Protein AF-0000000084557067 (afdb_homodimer)

Organism: NCBI:txid82374

Foldseek 3Di:
DLPFDWWDDDQKIKTFDDLVLLDPLVLVLCQDCVFCQWPPCNVDRDDSVNVSVVSVVQSPDPQKTKIFIAGNVVGDGFKIKMWDNADPVQQETEMDMTGSHPVCPPVLSLLRVVLRVVCCSCPVVVGFKYKYKGWPPPVSNVVSCVSQPWDWDDWAFQPDQGPVGGTIMIMTMDGSVRNVVD/DQPFDWFDDDQKIKTFDDLVLLDVLVLVLCQDCVFCQWPPCNVDRDDSVNVSVVSVVQSPDPQKTKIFIAGNVVGDGFKIKMWDNADPVQQETEMDMTGRHPVCPPVLSLLRVVLRVVCCSCVVVVGFKYKYKGWPPPVSNVVSCVSQPWDWDDWAFQPDQHPVGGTIMIMTMDGSVRNVVD

Secondary structure (DSSP, 8-state):
-----EEEETTEEEEE--GGG--HHHHHHHH-HHHHTT-GGGGS---HHHHHHHHHHHHT-SS-EEEEEEETTT--EEEEEEEEEEETTTTEEEEEEEE--GGGTTSSHHHHHHHHHHHIIIIIS--SEEEEEEETT-HHHHHHHHHTT-EEEEEEEEEEEETTEEEEEEEEEEEHHHHHT-/-----EEEETTEEEEE--GGG--HHHHHHHH-HHHHTT-GGGGS---HHHHHHHHHHHHT-SS-EEEEEEETTT--EEEEEEEEEEETTTTEEEEEEEE--GGGTTSSHHHHHHHHHHHIIIIIS--SEEEEEEETT-HHHHHHHHHTT-EEEEEEEEEEEETTEEEEEEEEEEEHHHHHT-

Sequence (364 aa):
MLTNVRLSTGGVLLRQVVLSDCTPSYVSWLEDPEVNQYLETRWTEQTLESVRSFVQSQLGSENSILFAIMLEDDGRHIGNIKLGPINEHHHYADISYFIGDKSMWGKGIATKAINLVCGYGISDMNLHRIEAGTYAKAIGSQRALEKNGFIKEAVFRKQVITNNGYEDVYRYGLLMDEYKRLMLTNVRLSTGGVLLRQVVLSDCTPSYVSWLEDPEVNQYLETRWTEQTLESVRSFVQSQLGSENSILFAIMLEDDGRHIGNIKLGPINEHHHYADISYFIGDKSMWGKGIATKAINLVCGYGISDMNLHRIEAGTYAKAIGSQRALEKNGFIKEAVFRKQVITNNGYEDVYRYGLLMDEYKRL

InterPro domains:
  IPR000182 GNAT domain [PF13302] (12-150)
  IPR000182 GNAT domain [PS51186] (17-177)
  IPR016181 Acyl-CoA N-acyltransferase [SSF55729] (2-175)
  IPR051531 N-acetyltransferase [PTHR43792] (4-178)

Nearest PDB structures (foldseek):
  3igr-assembly1_A  TM=8.295E-01  e=5.587E-14  Aliivibrio fischeri ES114
  8gxj-assembly1_A  TM=8.412E-01  e=1.684E-13  Pseudomonas aeruginosa PAO1
  3tcv-assembly1_A  TM=8.089E-01  e=2.587E-13  Brucella abortus 2308
  8gxf-assembly2_C  TM=8.402E-01  e=9.964E-13  Pseudomonas flexibilis
  3owc-assembly2_B  TM=8.419E-01  e=3.709E-11  Pseudomonas aeruginosa PAO1

Radius of gyration: 22.01 Å; Cα contacts (8 Å, |Δi|>4): 689; chains: 2; bounding box: 41×65×49 Å

pLDDT: mean 96.53, std 6.65, range [38.78, 98.94]

Solvent-accessible surface area (backbone atoms only — not comparable to full-atom values): 19786 Å² total; per-residue (Å²): 132,84,68,88,52,73,42,73,56,96,56,36,31,35,30,62,60,55,73,85,65,64,37,72,66,54,35,48,24,58,66,32,65,82,58,20,70,86,40,83,60,57,84,49,90,70,39,70,65,58,49,41,51,49,53,53,53,41,73,70,39,89,42,41,45,46,25,31,30,26,35,58,90,80,63,44,76,37,31,39,40,31,51,31,64,48,40,81,86,43,28,28,28,31,45,50,71,52,65,43,45,66,92,52,61,92,68,56,53,67,35,49,52,51,46,49,50,50,47,46,40,34,73,74,65,59,24,48,35,43,32,37,72,40,54,66,81,42,55,69,60,51,50,32,41,45,76,65,63,34,39,82,39,30,54,41,75,56,51,38,64,52,100,86,39,67,35,36,33,35,30,31,40,34,42,41,74,58,58,71,69,102,132,85,68,88,53,73,43,74,54,96,58,35,31,36,30,63,60,55,73,85,64,63,38,72,66,55,34,48,25,57,66,32,66,84,57,20,69,85,41,84,60,56,83,48,91,70,38,70,63,57,50,42,52,49,52,52,53,42,71,70,39,90,42,39,46,46,24,32,32,26,34,59,89,78,63,45,77,36,31,39,40,30,50,31,62,47,41,81,87,42,28,29,28,31,44,50,69,54,65,44,46,68,91,53,61,94,67,55,54,64,35,49,52,50,46,49,51,49,48,44,39,35,73,74,64,59,24,49,33,42,31,38,72,40,53,68,81,42,54,70,60,53,51,31,40,44,75,66,62,35,39,81,38,28,54,42,75,58,50,37,64,52,99,84,40,67,34,37,32,34,31,31,42,34,43,41,73,58,58,72,68,102

Structure (mmCIF, N/CA/C/O backbone):
data_AF-0000000084557067-model_v1
#
loop_
_entity.id
_entity.type
_entity.pdbx_description
1 polymer 'N-acetyltransferase domain-containing protein'
#
loop_
_atom_site.group_PDB
_atom_site.id
_atom_site.type_symbol
_atom_site.label_atom_id
_atom_site.label_alt_id
_atom_site.label_comp_id
_atom_site.label_asym_id
_atom_site.label_entity_id
_atom_site.label_seq_id
_atom_site.pdbx_PDB_ins_code
_atom_site.Cartn_x
_atom_site.Cartn_y
_atom_site.Cartn_z
_atom_site.occupancy
_atom_site.B_iso_or_equiv
_atom_site.auth_seq_id
_atom_site.auth_comp_id
_atom_site.auth_asym_id
_atom_site.auth_atom_id
_atom_site.pdbx_PDB_model_num
ATOM 1 N N . MET A 1 1 ? -17.859 14.492 -5 1 38.78 1 MET A N 1
ATOM 2 C CA . MET A 1 1 ? -18.516 14.891 -3.752 1 38.78 1 MET A CA 1
ATOM 3 C C . MET A 1 1 ? -17.688 15.953 -3.029 1 38.78 1 MET A C 1
ATOM 5 O O . MET A 1 1 ? -16.703 15.633 -2.355 1 38.78 1 MET A O 1
ATOM 9 N N . LEU A 1 2 ? -17.422 16.969 -3.744 1 48.81 2 LEU A N 1
ATOM 10 C CA . LEU A 1 2 ? -16.734 18.188 -3.346 1 48.81 2 LEU A CA 1
ATOM 11 C C . LEU A 1 2 ? -17.359 18.797 -2.096 1 48.81 2 LEU A C 1
ATOM 13 O O . LEU A 1 2 ? -18.219 19.672 -2.193 1 48.81 2 LEU A O 1
ATOM 17 N N . THR A 1 3 ? -17.828 18.016 -1.08 1 58.53 3 THR A N 1
ATOM 18 C CA . THR A 1 3 ? -18.406 18.75 0.033 1 58.53 3 THR A CA 1
ATOM 19 C C . THR A 1 3 ? -17.359 19.641 0.707 1 58.53 3 THR A C 1
ATOM 21 O O . THR A 1 3 ? -16.172 19.328 0.696 1 58.53 3 THR A O 1
ATOM 24 N N . ASN A 1 4 ? -17.578 20.875 0.803 1 82.5 4 ASN A N 1
ATOM 25 C CA . ASN A 1 4 ? -16.891 21.922 1.544 1 82.5 4 ASN A CA 1
ATOM 26 C C . ASN A 1 4 ? -16.609 21.5 2.988 1 82.5 4 ASN A C 1
ATOM 28 O O . ASN A 1 4 ? -17.266 22 3.912 1 82.5 4 ASN A O 1
ATOM 32 N N . VAL A 1 5 ? -15.758 20.562 3.193 1 92.12 5 VAL A N 1
ATOM 33 C CA . VAL A 1 5 ? -15.43 20.016 4.512 1 92.12 5 VAL A CA 1
ATOM 34 C C . VAL A 1 5 ? -14.5 20.984 5.246 1 92.12 5 VAL A C 1
ATOM 36 O O . VAL A 1 5 ? -13.453 21.375 4.719 1 92.12 5 VAL A O 1
ATOM 39 N N . ARG A 1 6 ? -14.961 21.484 6.379 1 95.69 6 ARG A N 1
ATOM 40 C CA . ARG A 1 6 ? -14.188 22.328 7.277 1 95.69 6 ARG A CA 1
ATOM 41 C C . ARG A 1 6 ? -14.18 21.766 8.695 1 95.69 6 ARG A C 1
ATOM 43 O O . ARG A 1 6 ? -15.242 21.547 9.289 1 95.69 6 ARG A O 1
ATOM 50 N N . LEU A 1 7 ? -13.008 21.453 9.164 1 97.69 7 LEU A N 1
ATOM 51 C CA . LEU A 1 7 ? -12.812 20.875 10.484 1 97.69 7 LEU A CA 1
ATOM 52 C C . LEU A 1 7 ? -11.898 21.75 11.336 1 97.69 7 LEU A C 1
ATOM 54 O O . LEU A 1 7 ? -10.898 22.281 10.844 1 97.69 7 LEU A O 1
ATOM 58 N N . SER A 1 8 ? -12.266 21.984 12.57 1 97.81 8 SER A N 1
ATOM 59 C CA . SER A 1 8 ? -11.398 22.844 13.375 1 97.81 8 SER A CA 1
ATOM 60 C C . SER A 1 8 ? -11.336 22.359 14.82 1 97.81 8 SER A C 1
ATOM 62 O O . SER A 1 8 ? -12.273 21.75 15.32 1 97.81 8 SER A O 1
ATOM 64 N N . THR A 1 9 ? -10.203 22.5 15.43 1 96.62 9 THR A N 1
ATOM 65 C CA . THR A 1 9 ? -9.984 22.234 16.844 1 96.62 9 THR A CA 1
ATOM 66 C C . THR A 1 9 ? -8.734 22.953 17.344 1 96.62 9 THR A C 1
ATOM 68 O O . THR A 1 9 ? -7.711 22.984 16.672 1 96.62 9 THR A O 1
ATOM 71 N N . GLY A 1 10 ? -8.805 23.594 18.5 1 95.75 10 GLY A N 1
ATOM 72 C CA . GLY A 1 10 ? -7.648 24.156 19.172 1 95.75 10 GLY A CA 1
ATOM 73 C C . GLY A 1 10 ? -6.836 25.094 18.297 1 95.75 10 GLY A C 1
ATOM 74 O O . GLY A 1 10 ? -5.613 24.969 18.219 1 95.75 10 GLY A O 1
ATOM 75 N N . GLY A 1 11 ? -7.391 25.844 17.453 1 97.31 11 GLY A N 1
ATOM 76 C CA . GLY A 1 11 ? -6.699 26.859 16.656 1 97.31 11 GLY A CA 1
ATOM 77 C C . GLY A 1 11 ? -6.242 26.328 15.305 1 97.31 11 GLY A C 1
ATOM 78 O O . GLY A 1 11 ? -5.633 27.062 14.523 1 97.31 11 GLY A O 1
ATOM 79 N N . VAL A 1 12 ? -6.508 25.094 15.07 1 98.38 12 VAL A N 1
ATOM 80 C CA . VAL A 1 12 ? -6.148 24.484 13.797 1 98.38 12 VAL A CA 1
ATOM 81 C C . VAL A 1 12 ? -7.402 24.25 12.961 1 98.38 12 VAL A C 1
ATOM 83 O O . VAL A 1 12 ? -8.422 23.766 13.477 1 98.38 12 VAL A O 1
ATOM 86 N N . LEU A 1 13 ? -7.34 24.625 11.711 1 98.38 13 LEU A N 1
ATOM 87 C CA . LEU A 1 13 ? -8.438 24.469 10.766 1 98.38 13 LEU A CA 1
ATOM 88 C C . LEU A 1 13 ? -8.008 23.594 9.578 1 98.38 13 LEU A C 1
ATOM 90 O O . LEU A 1 13 ? -6.93 23.812 9.016 1 98.38 13 LEU A O 1
ATOM 94 N N . LEU A 1 14 ? -8.82 22.578 9.289 1 98.62 14 LEU A N 1
ATOM 95 C CA . LEU A 1 14 ? -8.656 21.797 8.07 1 98.62 14 LEU A CA 1
ATOM 96 C C . LEU A 1 14 ? -9.758 22.125 7.066 1 98.62 14 LEU A C 1
ATOM 98 O O . LEU A 1 14 ? -10.938 22.141 7.418 1 98.62 14 LEU A O 1
ATOM 102 N N . ARG A 1 15 ? -9.391 22.406 5.934 1 97.69 15 ARG A N 1
ATOM 103 C CA . ARG A 1 15 ? -10.305 22.516 4.805 1 97.69 15 ARG A CA 1
ATOM 104 C C . ARG A 1 15 ? -9.688 21.938 3.535 1 97.69 15 ARG A C 1
ATOM 106 O O . ARG A 1 15 ? -8.469 21.781 3.447 1 97.69 15 ARG A O 1
ATOM 113 N N . GLN A 1 16 ? -10.516 21.609 2.619 1 97.25 16 GLN A N 1
ATOM 114 C CA . GLN A 1 16 ? -9.984 21.094 1.361 1 97.25 16 GLN A CA 1
ATOM 115 C C . GLN A 1 16 ? -9.023 22.094 0.723 1 97.25 16 GLN A C 1
ATOM 117 O O . GLN A 1 16 ? -9.273 23.312 0.737 1 97.25 16 GLN A O 1
ATOM 122 N N . VAL A 1 17 ? -8.031 21.609 0.138 1 97.38 17 VAL A N 1
ATOM 123 C CA . VAL A 1 17 ? -7.07 22.453 -0.558 1 97.38 17 VAL A CA 1
ATOM 124 C C . VAL A 1 17 ? -7.75 23.125 -1.748 1 97.38 17 VAL A C 1
ATOM 126 O O . VAL A 1 17 ? -8.727 22.609 -2.289 1 97.38 17 VAL A O 1
ATOM 129 N N . VAL A 1 18 ? -7.285 24.281 -2.082 1 96.31 18 VAL A N 1
ATOM 130 C CA . VAL A 1 18 ? -7.676 24.984 -3.301 1 96.31 18 VAL A CA 1
ATOM 131 C C . VAL A 1 18 ? -6.43 25.422 -4.066 1 96.31 18 VAL A C 1
ATOM 133 O O . VAL A 1 18 ? -5.324 25.422 -3.52 1 96.31 18 VAL A O 1
ATOM 136 N N . LEU A 1 19 ? -6.598 25.797 -5.289 1 97.44 19 LEU A N 1
ATOM 137 C CA . LEU A 1 19 ? -5.453 26.125 -6.129 1 97.44 19 LEU A CA 1
ATOM 138 C C . LEU A 1 19 ? -4.711 27.344 -5.594 1 97.44 19 LEU A C 1
ATOM 140 O O . LEU A 1 19 ? -3.492 27.453 -5.754 1 97.44 19 LEU A O 1
ATOM 144 N N . SER A 1 20 ? -5.426 28.234 -4.938 1 97.44 20 SER A N 1
ATOM 145 C CA . SER A 1 20 ? -4.793 29.438 -4.398 1 97.44 20 SER A CA 1
ATOM 146 C C . SER A 1 20 ? -3.865 29.094 -3.238 1 97.44 20 SER A C 1
ATOM 148 O O . SER A 1 20 ? -3.061 29.922 -2.816 1 97.44 20 SER A O 1
ATOM 150 N N . ASP A 1 21 ? -3.939 27.875 -2.688 1 97.81 21 ASP A N 1
ATOM 151 C CA . ASP A 1 21 ? -3.025 27.422 -1.64 1 97.81 21 ASP A CA 1
ATOM 152 C C . ASP A 1 21 ? -1.642 27.125 -2.211 1 97.81 21 ASP A C 1
ATOM 154 O O . ASP A 1 21 ? -0.676 26.969 -1.463 1 97.81 21 ASP A O 1
ATOM 158 N N . CYS A 1 22 ? -1.63 26.953 -3.566 1 98.5 22 CYS A N 1
ATOM 159 C CA . CYS A 1 22 ? -0.355 26.688 -4.219 1 98.5 22 CYS A CA 1
ATOM 160 C C . CYS A 1 22 ? 0.495 27.938 -4.305 1 98.5 22 CYS A C 1
ATOM 162 O O . CYS A 1 22 ? 0.429 28.672 -5.293 1 98.5 22 CYS A O 1
ATOM 164 N N . THR A 1 23 ? 1.33 28.172 -3.299 1 98.5 23 THR A N 1
ATOM 165 C CA . THR A 1 23 ? 2.148 29.375 -3.176 1 98.5 23 THR A CA 1
ATOM 166 C C . THR A 1 23 ? 3.633 29.031 -3.24 1 98.5 23 THR A C 1
ATOM 168 O O . THR A 1 23 ? 4.008 27.859 -3.148 1 98.5 23 THR A O 1
ATOM 171 N N . PRO A 1 24 ? 4.469 30.031 -3.391 1 98.25 24 PRO A N 1
ATOM 172 C CA . PRO A 1 24 ? 5.906 29.781 -3.297 1 98.25 24 PRO A CA 1
ATOM 173 C C . PRO A 1 24 ? 6.316 29.156 -1.958 1 98.25 24 PRO A C 1
ATOM 175 O O . PRO A 1 24 ? 7.25 28.359 -1.899 1 98.25 24 PRO A O 1
ATOM 178 N N . SER A 1 25 ? 5.586 29.516 -0.954 1 98.12 25 SER A N 1
ATOM 179 C CA . SER A 1 25 ? 5.871 28.938 0.353 1 98.12 25 SER A CA 1
ATOM 180 C C . SER A 1 25 ? 5.609 27.438 0.358 1 98.12 25 SER A C 1
ATOM 182 O O . SER A 1 25 ? 6.406 26.656 0.893 1 98.12 25 SER A O 1
ATOM 184 N N . TYR A 1 26 ? 4.488 27.031 -0.223 1 98.56 26 TYR A N 1
ATOM 185 C CA . TYR A 1 26 ? 4.168 25.625 -0.347 1 98.56 26 TYR A CA 1
ATOM 186 C C . TYR A 1 26 ? 5.273 24.875 -1.081 1 98.56 26 TYR A C 1
ATOM 188 O O . TYR A 1 26 ? 5.762 23.844 -0.602 1 98.56 26 TYR A O 1
ATOM 196 N N . VAL A 1 27 ? 5.734 25.438 -2.16 1 98.62 27 VAL A N 1
ATOM 197 C CA . VAL A 1 27 ? 6.805 24.828 -2.951 1 98.62 27 VAL A CA 1
ATOM 198 C C . VAL A 1 27 ? 8.078 24.75 -2.115 1 98.62 27 VAL A C 1
ATOM 200 O O . VAL A 1 27 ? 8.766 23.719 -2.123 1 98.62 27 VAL A O 1
ATOM 203 N N . SER A 1 28 ? 8.352 25.812 -1.407 1 98.44 28 SER A N 1
ATOM 204 C CA . SER A 1 28 ? 9.57 25.875 -0.61 1 98.44 28 SER A CA 1
ATOM 205 C C . SER A 1 28 ? 9.586 24.781 0.459 1 98.44 28 SER A C 1
ATOM 207 O O . SER A 1 28 ? 10.648 24.25 0.792 1 98.44 28 SER A O 1
ATOM 209 N N . TRP A 1 29 ? 8.398 24.469 1.083 1 98.5 29 TRP A N 1
ATOM 210 C CA . TRP A 1 29 ? 8.312 23.375 2.037 1 98.5 29 TRP A CA 1
ATOM 211 C C . TRP A 1 29 ? 8.766 22.062 1.404 1 98.5 29 TRP A C 1
ATOM 213 O O . TRP A 1 29 ? 9.578 21.344 1.985 1 98.5 29 TRP A O 1
ATOM 223 N N . LEU A 1 30 ? 8.312 21.781 0.188 1 98.44 30 LEU A N 1
ATOM 224 C CA . LEU A 1 30 ? 8.539 20.516 -0.49 1 98.44 30 LEU A CA 1
ATOM 225 C C . LEU A 1 30 ? 9.977 20.406 -0.982 1 98.44 30 LEU A C 1
ATOM 227 O O . LEU A 1 30 ? 10.461 19.312 -1.285 1 98.44 30 LEU A O 1
ATOM 231 N N . GLU A 1 31 ? 10.633 21.547 -1.008 1 98.06 31 GLU A N 1
ATOM 232 C CA . GLU A 1 31 ? 12.016 21.562 -1.47 1 98.06 31 GLU A CA 1
ATOM 233 C C . GLU A 1 31 ? 12.992 21.625 -0.295 1 98.06 31 GLU A C 1
ATOM 235 O O . GLU A 1 31 ? 14.203 21.531 -0.483 1 98.06 31 GLU A O 1
ATOM 240 N N . ASP A 1 32 ? 12.523 21.891 0.877 1 98.25 32 ASP A N 1
ATOM 241 C CA . ASP A 1 32 ? 13.344 21.938 2.08 1 98.25 32 ASP A CA 1
ATOM 242 C C . ASP A 1 32 ? 13.68 20.531 2.58 1 98.25 32 ASP A C 1
ATOM 244 O O . ASP A 1 32 ? 12.789 19.781 2.973 1 98.25 32 ASP A O 1
ATOM 248 N N . PRO A 1 33 ? 14.906 20.156 2.674 1 96.5 33 PRO A N 1
ATOM 249 C CA . PRO A 1 33 ? 15.297 18.781 3.021 1 96.5 33 PRO A CA 1
ATOM 250 C C . PRO A 1 33 ? 14.875 18.391 4.434 1 96.5 33 PRO A C 1
ATOM 252 O O . PRO A 1 33 ? 14.695 17.203 4.723 1 96.5 33 PRO A O 1
ATOM 255 N N . GLU A 1 34 ? 14.781 19.297 5.266 1 96.62 34 GLU A N 1
ATOM 256 C CA . GLU A 1 34 ? 14.312 18.984 6.609 1 96.62 34 GLU A CA 1
ATOM 257 C C . GLU A 1 34 ? 12.82 18.641 6.605 1 96.62 34 GLU A C 1
ATOM 259 O O . GLU A 1 34 ? 12.383 17.75 7.34 1 96.62 34 GLU A O 1
ATOM 264 N N . VAL A 1 35 ? 12.07 19.344 5.777 1 97.62 35 VAL A N 1
ATOM 265 C CA . VAL A 1 35 ? 10.625 19.141 5.715 1 97.62 35 VAL A CA 1
ATOM 266 C C . VAL A 1 35 ? 10.312 17.891 4.898 1 97.62 35 VAL A C 1
ATOM 268 O O . VAL A 1 35 ? 9.461 17.094 5.289 1 97.62 35 VAL A O 1
ATOM 271 N N . ASN A 1 36 ? 11.031 17.703 3.824 1 96.81 36 ASN A N 1
ATOM 272 C CA . ASN A 1 36 ? 10.578 16.703 2.855 1 96.81 36 ASN A CA 1
ATOM 273 C C . ASN A 1 36 ? 11.328 15.391 3.02 1 96.81 36 ASN A C 1
ATOM 275 O O . ASN A 1 36 ? 11.148 14.469 2.221 1 96.81 36 ASN A O 1
ATOM 279 N N . GLN A 1 37 ? 12.133 15.18 4.043 1 94.81 37 GLN A N 1
ATOM 280 C CA . GLN A 1 37 ? 13 14.016 4.199 1 94.81 37 GLN A CA 1
ATOM 281 C C . GLN A 1 37 ? 12.18 12.742 4.363 1 94.81 37 GLN A C 1
ATOM 283 O O . GLN A 1 37 ? 12.664 11.641 4.07 1 94.81 37 GLN A O 1
ATOM 288 N N . TYR A 1 38 ? 10.992 12.891 4.777 1 95.19 38 TYR A N 1
ATOM 289 C CA . TYR A 1 38 ? 10.141 11.719 4.922 1 95.19 38 TYR A CA 1
ATOM 290 C C . TYR A 1 38 ? 9.047 11.695 3.863 1 95.19 38 TYR A C 1
ATOM 292 O O . TYR A 1 38 ? 8.117 10.891 3.936 1 95.19 38 TYR A O 1
ATOM 300 N N . LEU A 1 39 ? 9.07 12.586 2.926 1 95.81 39 LEU A N 1
ATOM 301 C CA . LEU A 1 39 ? 8.109 12.648 1.831 1 95.81 39 LEU A CA 1
ATOM 302 C C . LEU A 1 39 ? 8.688 12.031 0.562 1 95.81 39 LEU A C 1
ATOM 304 O O . LEU A 1 39 ? 9.82 12.32 0.191 1 95.81 39 LEU A O 1
ATOM 308 N N . GLU A 1 40 ? 7.871 11.273 -0.123 1 94.44 40 GLU A N 1
ATOM 309 C CA . GLU A 1 40 ? 8.359 10.594 -1.317 1 94.44 40 GLU A CA 1
ATOM 310 C C . GLU A 1 40 ? 8.461 11.555 -2.5 1 94.44 40 GLU A C 1
ATOM 312 O O . GLU A 1 40 ? 9.031 11.219 -3.535 1 94.44 40 GLU A O 1
ATOM 317 N N . THR A 1 41 ? 7.969 12.695 -2.354 1 94.12 41 THR A N 1
ATOM 318 C CA . THR A 1 41 ? 8.07 13.703 -3.404 1 94.12 41 THR A CA 1
ATOM 319 C C . THR A 1 41 ? 9.484 14.266 -3.482 1 94.12 41 THR A C 1
ATOM 321 O O . THR A 1 41 ? 9.82 14.977 -4.43 1 94.12 41 THR A O 1
ATOM 324 N N . ARG A 1 42 ? 10.305 13.938 -2.549 1 95 42 ARG A N 1
ATOM 325 C CA . ARG A 1 42 ? 11.648 14.484 -2.475 1 95 42 ARG A CA 1
ATOM 326 C C . ARG A 1 42 ? 12.492 14.031 -3.662 1 95 42 ARG A C 1
ATOM 328 O O . ARG A 1 42 ? 13.555 14.602 -3.93 1 95 42 ARG A O 1
ATOM 335 N N . TRP A 1 43 ? 12.016 13.031 -4.41 1 95.38 43 TRP A N 1
ATOM 336 C CA . TRP A 1 43 ? 12.781 12.453 -5.508 1 95.38 43 TRP A CA 1
ATOM 337 C C . TRP A 1 43 ? 12.617 13.281 -6.781 1 95.38 43 TRP A C 1
ATOM 339 O O . TRP A 1 43 ? 13.305 13.039 -7.777 1 95.38 43 TRP A O 1
ATOM 349 N N . THR A 1 44 ? 11.695 14.219 -6.715 1 95.69 44 THR A N 1
ATOM 350 C CA . THR A 1 44 ? 11.461 15.078 -7.871 1 95.69 44 THR A CA 1
ATOM 351 C C . THR A 1 44 ? 11.492 16.547 -7.469 1 95.69 44 THR A C 1
ATOM 353 O O . THR A 1 44 ? 10.984 16.922 -6.406 1 95.69 44 THR A O 1
ATOM 356 N N . GLU A 1 45 ? 12.078 17.312 -8.312 1 97.19 45 GLU A N 1
ATOM 357 C CA . GLU A 1 45 ? 12.031 18.75 -8.086 1 97.19 45 GLU A CA 1
ATOM 358 C C . GLU A 1 45 ? 10.602 19.281 -8.141 1 97.19 45 GLU A C 1
ATOM 360 O O . GLU A 1 45 ? 9.82 18.891 -9.023 1 97.19 45 GLU A O 1
ATOM 365 N N . GLN A 1 46 ? 10.336 20.141 -7.203 1 98.31 46 GLN A N 1
ATOM 366 C CA . GLN A 1 46 ? 8.992 20.703 -7.137 1 98.31 46 GLN A CA 1
ATOM 367 C C . GLN A 1 46 ? 8.969 22.141 -7.637 1 98.31 46 GLN A C 1
ATOM 369 O O . GLN A 1 46 ? 9.875 22.922 -7.348 1 98.31 46 GLN A O 1
ATOM 374 N N . THR A 1 47 ? 7.984 22.469 -8.391 1 98.5 47 THR A N 1
ATOM 375 C CA . THR A 1 47 ? 7.711 23.797 -8.914 1 98.5 47 THR A CA 1
ATOM 376 C C . THR A 1 47 ? 6.266 24.203 -8.633 1 98.5 47 THR A C 1
ATOM 378 O O . THR A 1 47 ? 5.461 23.391 -8.188 1 98.5 47 THR A O 1
ATOM 381 N N . LEU A 1 48 ? 6.059 25.469 -8.844 1 98.5 48 LEU A N 1
ATOM 382 C CA . LEU A 1 48 ? 4.676 25.922 -8.719 1 98.5 48 LEU A CA 1
ATOM 383 C C . LEU A 1 48 ? 3.758 25.125 -9.633 1 98.5 48 LEU A C 1
ATOM 385 O O . LEU A 1 48 ? 2.654 24.734 -9.234 1 98.5 48 LEU A O 1
ATOM 389 N N . GLU A 1 49 ? 4.223 24.812 -10.758 1 98.31 49 GLU A N 1
ATOM 390 C CA . GLU A 1 49 ? 3.447 24.062 -11.742 1 98.31 49 GLU A CA 1
ATOM 391 C C . GLU A 1 49 ? 3.193 22.625 -11.273 1 98.31 49 GLU A C 1
ATOM 393 O O . GLU A 1 49 ? 2.072 22.125 -11.367 1 98.31 49 GLU A O 1
ATOM 398 N N . SER A 1 50 ? 4.238 21.953 -10.82 1 98.12 50 SER A N 1
ATOM 399 C CA . SER A 1 50 ? 4.07 20.578 -10.359 1 98.12 50 SER A CA 1
ATOM 400 C C . SER A 1 50 ? 3.133 20.5 -9.156 1 98.12 50 SER A C 1
ATOM 402 O O . SER A 1 50 ? 2.324 19.578 -9.055 1 98.12 50 SER A O 1
ATOM 404 N N . VAL A 1 51 ? 3.24 21.5 -8.281 1 98.44 51 VAL A N 1
ATOM 405 C CA . VAL A 1 51 ? 2.389 21.547 -7.094 1 98.44 51 VAL A CA 1
ATOM 406 C C . VAL A 1 51 ? 0.94 21.781 -7.504 1 98.44 51 VAL A C 1
ATOM 408 O O . VAL A 1 51 ? 0.026 21.125 -7.012 1 98.44 51 VAL A O 1
ATOM 411 N N . ARG A 1 52 ? 0.734 22.719 -8.391 1 98.5 52 ARG A N 1
ATOM 412 C CA . ARG A 1 52 ? -0.609 22.984 -8.891 1 98.5 52 ARG A CA 1
ATOM 413 C C . ARG A 1 52 ? -1.211 21.766 -9.562 1 98.5 52 ARG A C 1
ATOM 415 O O . ARG A 1 52 ? -2.387 21.453 -9.367 1 98.5 52 ARG A O 1
ATOM 422 N N . SER A 1 53 ? -0.442 21.141 -10.359 1 98.25 53 SER A N 1
ATOM 423 C CA . SER A 1 53 ? -0.899 19.922 -11.023 1 98.25 53 SER A CA 1
ATOM 424 C C . SER A 1 53 ? -1.3 18.859 -10.016 1 98.25 53 SER A C 1
ATOM 426 O O . SER A 1 53 ? -2.314 18.172 -10.188 1 98.25 53 SER A O 1
ATOM 428 N N . PHE A 1 54 ? -0.458 18.734 -9.047 1 97.88 54 PHE A N 1
ATOM 429 C CA . PHE A 1 54 ? -0.757 17.766 -8 1 97.88 54 PHE A CA 1
ATOM 430 C C . PHE A 1 54 ? -2.066 18.109 -7.305 1 97.88 54 PHE A C 1
ATOM 432 O O . PHE A 1 54 ? -2.951 17.25 -7.176 1 97.88 54 PHE A O 1
ATOM 439 N N . VAL A 1 55 ? -2.211 19.359 -6.844 1 98.06 55 VAL A N 1
ATOM 440 C CA . VAL A 1 55 ? -3.408 19.812 -6.141 1 98.06 55 VAL A CA 1
ATOM 441 C C . VAL A 1 55 ? -4.633 19.609 -7.031 1 98.06 55 VAL A C 1
ATOM 443 O O . VAL A 1 55 ? -5.672 19.141 -6.574 1 98.06 55 VAL A O 1
ATOM 446 N N . GLN A 1 56 ? -4.523 19.938 -8.258 1 97.5 56 GLN A N 1
ATOM 447 C CA . GLN A 1 56 ? -5.617 19.75 -9.211 1 97.5 56 GLN A CA 1
ATOM 448 C C . GLN A 1 56 ? -6.031 18.281 -9.273 1 97.5 56 GLN A C 1
ATOM 450 O O . GLN A 1 56 ? -7.223 17.969 -9.32 1 97.5 56 GLN A O 1
ATOM 455 N N . SER A 1 57 ? -5.039 17.422 -9.328 1 97 57 SER A N 1
ATOM 456 C CA . SER A 1 57 ? -5.328 15.992 -9.367 1 97 57 SER A CA 1
ATOM 457 C C . SER A 1 57 ? -6.051 15.539 -8.102 1 97 57 SER A C 1
ATOM 459 O O . SER A 1 57 ? -6.906 14.648 -8.156 1 97 57 SER A O 1
ATOM 461 N N . GLN A 1 58 ? -5.711 16.125 -6.969 1 96.5 58 GLN A N 1
ATOM 462 C CA . GLN A 1 58 ? -6.34 15.781 -5.703 1 96.5 58 GLN A CA 1
ATOM 463 C C . GLN A 1 58 ? -7.773 16.297 -5.641 1 96.5 58 GLN A C 1
ATOM 465 O O . GLN A 1 58 ? -8.648 15.633 -5.07 1 96.5 58 GLN A O 1
ATOM 470 N N . LEU A 1 59 ? -8.023 17.453 -6.172 1 94.94 59 LEU A N 1
ATOM 471 C CA . LEU A 1 59 ? -9.359 18.031 -6.211 1 94.94 59 LEU A CA 1
ATOM 472 C C . LEU A 1 59 ? -10.305 17.156 -7.027 1 94.94 59 LEU A C 1
ATOM 474 O O . LEU A 1 59 ? -11.508 17.109 -6.742 1 94.94 59 LEU A O 1
ATOM 478 N N . GLY A 1 60 ? -9.836 16.469 -7.949 1 90.75 60 GLY A N 1
ATOM 479 C CA . GLY A 1 60 ? -10.641 15.609 -8.805 1 90.75 60 GLY A CA 1
ATOM 480 C C . GLY A 1 60 ? -10.68 14.172 -8.336 1 90.75 60 GLY A C 1
ATOM 481 O O . GLY A 1 60 ? -11.297 13.32 -8.984 1 90.75 60 GLY A O 1
ATOM 482 N N . SER A 1 61 ? -10.062 13.953 -7.211 1 94.81 61 SER A N 1
ATOM 483 C CA . SER A 1 61 ? -9.945 12.57 -6.758 1 94.81 61 SER A CA 1
ATOM 484 C C . SER A 1 61 ? -11.25 12.086 -6.137 1 94.81 61 SER A C 1
ATOM 486 O O . SER A 1 61 ? -11.914 12.828 -5.414 1 94.81 61 SER A O 1
ATOM 488 N N . GLU A 1 62 ? -11.508 10.805 -6.387 1 93.56 62 GLU A N 1
ATOM 489 C CA . GLU A 1 62 ? -12.703 10.195 -5.809 1 93.56 62 GLU A CA 1
ATOM 490 C C . GLU A 1 62 ? -12.352 9.336 -4.598 1 93.56 62 GLU A C 1
ATOM 492 O O . GLU A 1 62 ? -13.242 8.906 -3.855 1 93.56 62 GLU A O 1
ATOM 497 N N . ASN A 1 63 ? -11.078 9.156 -4.418 1 96.06 63 ASN A N 1
ATOM 498 C CA . ASN A 1 63 ? -10.711 8.195 -3.381 1 96.06 63 ASN A CA 1
ATOM 499 C C . ASN A 1 63 ? -9.797 8.828 -2.332 1 96.06 63 ASN A C 1
ATOM 501 O O . ASN A 1 63 ? -9.062 8.117 -1.642 1 96.06 63 ASN A O 1
ATOM 505 N N . SER A 1 64 ? -9.781 10.156 -2.287 1 97.75 64 SER A N 1
ATOM 506 C CA . SER A 1 64 ? -8.977 10.852 -1.285 1 97.75 64 SER A CA 1
ATOM 507 C C . SER A 1 64 ? -9.445 12.289 -1.109 1 97.75 64 SER A C 1
ATOM 509 O O . SER A 1 64 ? -10.148 12.828 -1.966 1 97.75 64 SER A O 1
ATOM 511 N N . ILE A 1 65 ? -9.133 12.867 -0.033 1 97.5 65 ILE A N 1
ATOM 512 C CA . ILE A 1 65 ? -9.328 14.289 0.247 1 97.5 65 ILE A CA 1
ATOM 513 C C . ILE A 1 65 ? -8.031 14.891 0.771 1 97.5 65 ILE A C 1
ATOM 515 O O . ILE A 1 65 ? -7.473 14.422 1.764 1 97.5 65 ILE A O 1
ATOM 519 N N . LEU A 1 66 ? -7.582 15.859 0.099 1 98.31 66 LEU A N 1
ATOM 520 C CA . LEU A 1 66 ? -6.418 16.609 0.559 1 98.31 66 LEU A CA 1
ATOM 521 C C . LEU A 1 66 ? -6.848 17.875 1.302 1 98.31 66 LEU A C 1
ATOM 523 O O . LEU A 1 66 ? -7.527 18.734 0.734 1 98.31 66 LEU A O 1
ATOM 527 N N . PHE A 1 67 ? -6.414 17.969 2.521 1 98.5 67 PHE A N 1
ATOM 528 C CA . PHE A 1 67 ? -6.738 19.125 3.355 1 98.5 67 PHE A CA 1
ATOM 529 C C . PHE A 1 67 ? -5.523 20.031 3.521 1 98.5 67 PHE A C 1
ATOM 531 O O . PHE A 1 67 ? -4.402 19.547 3.703 1 98.5 67 PHE A O 1
ATOM 538 N N . ALA A 1 68 ? -5.809 21.281 3.447 1 98.62 68 ALA A N 1
ATOM 539 C CA . ALA A 1 68 ? -4.859 22.266 3.941 1 98.62 68 ALA A CA 1
ATOM 540 C C . ALA A 1 68 ? -4.957 22.406 5.457 1 98.62 68 ALA A C 1
ATOM 542 O O . ALA A 1 68 ? -6.059 22.484 6.012 1 98.62 68 ALA A O 1
ATOM 543 N N . ILE A 1 69 ? -3.83 22.391 6.074 1 98.81 69 ILE A N 1
ATOM 544 C CA . ILE A 1 69 ? -3.76 22.719 7.492 1 98.81 69 ILE A CA 1
ATOM 545 C C . ILE A 1 69 ? -3.543 24.219 7.664 1 98.81 69 ILE A C 1
ATOM 547 O O . ILE A 1 69 ? -2.518 24.75 7.242 1 98.81 69 ILE A O 1
ATOM 551 N N . MET A 1 70 ? -4.453 24.812 8.352 1 98.56 70 MET A N 1
ATOM 552 C CA . MET A 1 70 ? -4.426 26.266 8.531 1 98.56 70 MET A CA 1
ATOM 553 C C . MET A 1 70 ? -4.371 26.625 10.016 1 98.56 70 MET A C 1
ATOM 555 O O . MET A 1 70 ? -4.906 25.906 10.852 1 98.56 70 MET A O 1
ATOM 559 N N . LEU A 1 71 ? -3.721 27.75 10.273 1 98.06 71 LEU A N 1
ATOM 560 C CA . LEU A 1 71 ? -3.836 28.344 11.602 1 98.06 71 LEU A CA 1
ATOM 561 C C . LEU A 1 71 ? -5.023 29.297 11.664 1 98.06 71 LEU A C 1
ATOM 563 O O . LEU A 1 71 ? -5.137 30.219 10.836 1 98.06 71 LEU A O 1
ATOM 567 N N . GLU A 1 72 ? -5.832 29.109 12.609 1 96.56 72 GLU A N 1
ATOM 568 C CA . GLU A 1 72 ? -7.047 29.906 12.695 1 96.56 72 GLU A CA 1
ATOM 569 C C . GLU A 1 72 ? -6.727 31.359 13.07 1 96.56 72 GLU A C 1
ATOM 571 O O . GLU A 1 72 ? -7.445 32.281 12.68 1 96.56 72 GLU A O 1
ATOM 576 N N . ASP A 1 73 ? -5.695 31.547 13.844 1 94.25 73 ASP A N 1
ATOM 577 C CA . ASP A 1 73 ? -5.375 32.875 14.375 1 94.25 73 ASP A CA 1
ATOM 578 C C . ASP A 1 73 ? -5.074 33.844 13.25 1 94.25 73 ASP A C 1
ATOM 580 O O . ASP A 1 73 ? -5.48 35.031 13.312 1 94.25 73 ASP A O 1
ATOM 584 N N . ASP A 1 74 ? -4.41 33.406 12.164 1 94.56 74 ASP A N 1
ATOM 585 C CA . ASP A 1 74 ? -4.004 34.344 11.117 1 94.56 74 ASP A CA 1
ATOM 586 C C . ASP A 1 74 ? -4.324 33.812 9.734 1 94.56 74 ASP A C 1
ATOM 588 O O . ASP A 1 74 ? -4.016 34.438 8.719 1 94.56 74 ASP A O 1
ATOM 592 N N . GLY A 1 75 ? -4.867 32.594 9.664 1 95.44 75 GLY A N 1
ATOM 593 C CA . GLY A 1 75 ? -5.312 32.031 8.406 1 95.44 75 GLY A CA 1
ATOM 594 C C . GLY A 1 75 ? -4.176 31.469 7.566 1 95.44 75 GLY A C 1
ATOM 595 O O . GLY A 1 75 ? -4.367 31.141 6.398 1 95.44 75 GLY A O 1
ATOM 596 N N . ARG A 1 76 ? -3.025 31.266 8.156 1 96.56 76 ARG A N 1
ATOM 597 C CA . ARG A 1 76 ? -1.857 30.797 7.41 1 96.56 76 ARG A CA 1
ATOM 598 C C . ARG A 1 76 ? -1.968 29.312 7.094 1 96.56 76 ARG A C 1
ATOM 600 O O . ARG A 1 76 ? -2.338 28.516 7.957 1 96.56 76 ARG A O 1
ATOM 607 N N . HIS A 1 77 ? -1.768 28.984 5.793 1 98.44 77 HIS A N 1
ATOM 608 C CA . HIS A 1 77 ? -1.534 27.609 5.387 1 98.44 77 HIS A CA 1
ATOM 609 C C . HIS A 1 77 ? -0.162 27.125 5.84 1 98.44 77 HIS A C 1
ATOM 611 O O . HIS A 1 77 ? 0.859 27.719 5.492 1 98.44 77 HIS A O 1
ATOM 617 N N . ILE A 1 78 ? -0.106 26.016 6.598 1 98.69 78 ILE A N 1
ATOM 618 C CA . ILE A 1 78 ? 1.183 25.688 7.191 1 98.69 78 ILE A CA 1
ATOM 619 C C . ILE A 1 78 ? 1.517 24.219 6.914 1 98.69 78 ILE A C 1
ATOM 621 O O . ILE A 1 78 ? 2.545 23.719 7.371 1 98.69 78 ILE A O 1
ATOM 625 N N . GLY A 1 79 ? 0.647 23.469 6.203 1 98.69 79 GLY A N 1
ATOM 626 C CA . GLY A 1 79 ? 0.869 22.078 5.891 1 98.69 79 GLY A CA 1
ATOM 627 C C . GLY A 1 79 ? -0.337 21.406 5.254 1 98.69 79 GLY A C 1
ATOM 628 O O . GLY A 1 79 ? -1.294 22.078 4.867 1 98.69 79 GLY A O 1
ATOM 629 N N . ASN A 1 80 ? -0.254 20.125 5.062 1 98.75 80 ASN A N 1
ATOM 630 C CA . ASN A 1 80 ? -1.351 19.344 4.496 1 98.75 80 ASN A CA 1
ATOM 631 C C . ASN A 1 80 ? -1.541 18.031 5.23 1 98.75 80 ASN A C 1
ATOM 633 O O . ASN A 1 80 ? -0.601 17.5 5.832 1 98.75 80 ASN A O 1
ATOM 637 N N . ILE A 1 81 ? -2.719 17.531 5.148 1 98.81 81 ILE A N 1
ATOM 638 C CA . ILE A 1 81 ? -3.025 16.172 5.555 1 98.81 81 ILE A CA 1
ATOM 639 C C . ILE A 1 81 ? -4.008 15.547 4.57 1 98.81 81 ILE A C 1
ATOM 641 O O . ILE A 1 81 ? -5 16.172 4.191 1 98.81 81 ILE A O 1
ATOM 645 N N . LYS A 1 82 ? -3.711 14.406 4.117 1 98.69 82 LYS A N 1
ATOM 646 C CA . LYS A 1 82 ? -4.531 13.695 3.145 1 98.69 82 LYS A CA 1
ATOM 647 C C . LYS A 1 82 ? -5.219 12.484 3.779 1 98.69 82 LYS A C 1
ATOM 649 O O . LYS A 1 82 ? -4.59 11.727 4.52 1 98.69 82 LYS A O 1
ATOM 654 N N . LEU A 1 83 ? -6.52 12.406 3.619 1 98.62 83 LEU A N 1
ATOM 655 C CA . LEU A 1 83 ? -7.285 11.195 3.887 1 98.62 83 LEU A CA 1
ATOM 656 C C . LEU A 1 83 ? -7.473 10.383 2.613 1 98.62 83 LEU A C 1
ATOM 658 O O . LEU A 1 83 ? -8.258 10.75 1.743 1 98.62 83 LEU A O 1
ATOM 662 N N . GLY A 1 84 ? -6.652 9.32 2.529 1 98.5 84 GLY A N 1
ATOM 663 C CA . GLY A 1 84 ? -6.707 8.484 1.345 1 98.5 84 GLY A CA 1
ATOM 664 C C . GLY A 1 84 ? -5.375 7.836 1.009 1 98.5 84 GLY A C 1
ATOM 665 O O . GLY A 1 84 ? -4.336 8.234 1.541 1 98.5 84 GLY A O 1
ATOM 666 N N . PRO A 1 85 ? -5.355 6.84 0.141 1 97.81 85 PRO A N 1
ATOM 667 C CA . PRO A 1 85 ? -6.492 6.309 -0.613 1 97.81 85 PRO A CA 1
ATOM 668 C C . PRO A 1 85 ? -7.539 5.648 0.283 1 97.81 85 PRO A C 1
ATOM 670 O O . PRO A 1 85 ? -7.199 5.098 1.333 1 97.81 85 PRO A O 1
ATOM 673 N N . ILE A 1 86 ? -8.758 5.797 -0.131 1 98.38 86 ILE A N 1
ATOM 674 C CA . ILE A 1 86 ? -9.891 5.188 0.547 1 98.38 86 ILE A CA 1
ATOM 675 C C . ILE A 1 86 ? -10.266 3.877 -0.145 1 98.38 86 ILE A C 1
ATOM 677 O O . ILE A 1 86 ? -10.445 3.84 -1.365 1 98.38 86 ILE A O 1
ATOM 681 N N . ASN A 1 87 ? -10.227 2.777 0.585 1 98.25 87 ASN A N 1
ATOM 682 C CA . ASN A 1 87 ? -10.773 1.521 0.089 1 98.25 87 ASN A CA 1
ATOM 683 C C . ASN A 1 87 ? -12.273 1.412 0.376 1 98.25 87 ASN A C 1
ATOM 685 O O . ASN A 1 87 ? -12.672 1.124 1.506 1 98.25 87 ASN A O 1
ATOM 689 N N . GLU A 1 88 ? -13.031 1.623 -0.6 1 96.31 88 GLU A N 1
ATOM 690 C CA . GLU A 1 88 ? -14.484 1.698 -0.432 1 96.31 88 GLU A CA 1
ATOM 691 C C . GLU A 1 88 ? -15.07 0.334 -0.082 1 96.31 88 GLU A C 1
ATOM 693 O O . GLU A 1 88 ? -16.094 0.249 0.584 1 96.31 88 GLU A O 1
ATOM 698 N N . HIS A 1 89 ? -14.422 -0.737 -0.527 1 96.81 89 HIS A N 1
ATOM 699 C CA . HIS A 1 89 ? -14.945 -2.078 -0.281 1 96.81 89 HIS A CA 1
ATOM 700 C C . HIS A 1 89 ? -14.703 -2.506 1.163 1 96.81 89 HIS A C 1
ATOM 702 O O . HIS A 1 89 ? -15.539 -3.199 1.755 1 96.81 89 HIS A O 1
ATOM 708 N N . HIS A 1 90 ? -13.602 -2.084 1.678 1 98.19 90 HIS A N 1
ATOM 709 C CA . HIS A 1 90 ? -13.234 -2.551 3.008 1 98.19 90 HIS A CA 1
ATOM 710 C C . HIS A 1 90 ? -13.352 -1.432 4.039 1 98.19 90 HIS A C 1
ATOM 712 O O . HIS A 1 90 ? -13.078 -1.639 5.223 1 98.19 90 HIS A O 1
ATOM 718 N N . HIS A 1 91 ? -13.617 -0.188 3.641 1 98.12 91 HIS A N 1
ATOM 719 C CA . HIS A 1 91 ? -13.93 0.961 4.48 1 98.12 91 HIS A CA 1
ATOM 720 C C . HIS A 1 91 ? -12.742 1.346 5.355 1 98.12 91 HIS A C 1
ATOM 722 O O . HIS A 1 91 ? -12.891 1.537 6.566 1 98.12 91 HIS A O 1
ATOM 728 N N . TYR A 1 92 ? -11.625 1.401 4.75 1 98.75 92 TYR A N 1
ATOM 729 C CA . TYR A 1 92 ? -10.469 1.947 5.445 1 98.75 92 TYR A CA 1
ATOM 730 C C . TYR A 1 92 ? -9.719 2.941 4.566 1 98.75 92 TYR A C 1
ATOM 732 O O . TYR A 1 92 ? -9.969 3.023 3.361 1 98.75 92 TYR A O 1
ATOM 740 N N . ALA A 1 93 ? -8.867 3.777 5.172 1 98.88 93 ALA A N 1
ATOM 741 C CA . ALA A 1 93 ? -8.078 4.766 4.438 1 98.88 93 ALA A CA 1
ATOM 742 C C . ALA A 1 93 ? -6.723 4.988 5.105 1 98.88 93 ALA A C 1
ATOM 744 O O . ALA A 1 93 ? -6.543 4.676 6.285 1 98.88 93 ALA A O 1
ATOM 745 N N . ASP A 1 94 ? -5.828 5.422 4.316 1 98.88 94 ASP A N 1
ATOM 746 C CA . ASP A 1 94 ? -4.555 5.926 4.828 1 98.88 94 ASP A CA 1
ATOM 747 C C . ASP A 1 94 ? -4.633 7.418 5.129 1 98.88 94 ASP A C 1
ATOM 749 O O . ASP A 1 94 ? -5.473 8.125 4.566 1 98.88 94 ASP A O 1
ATOM 753 N N . ILE A 1 95 ? -3.799 7.82 6.023 1 98.88 95 ILE A N 1
ATOM 754 C CA . ILE A 1 95 ? -3.562 9.258 6.145 1 98.88 95 ILE A CA 1
ATOM 755 C C . ILE A 1 95 ? -2.076 9.555 5.953 1 98.88 95 ILE A C 1
ATOM 757 O O . ILE A 1 95 ? -1.224 8.742 6.32 1 98.88 95 ILE A O 1
ATOM 761 N N . SER A 1 96 ? -1.755 10.656 5.406 1 98.69 96 SER A N 1
ATOM 762 C CA . SER A 1 96 ? -0.42 11.219 5.234 1 98.69 96 SER A CA 1
ATOM 763 C C . SER A 1 96 ? -0.425 12.727 5.461 1 98.69 96 SER A C 1
ATOM 765 O O . SER A 1 96 ? -1.408 13.406 5.152 1 98.69 96 SER A O 1
ATOM 767 N N . TYR A 1 97 ? 0.668 13.234 6.039 1 98.62 97 TYR A N 1
ATOM 768 C CA . TYR A 1 97 ? 0.658 14.641 6.418 1 98.62 97 TYR A CA 1
ATOM 769 C C . TYR A 1 97 ? 2.078 15.18 6.559 1 98.62 97 TYR A C 1
ATOM 771 O O . TYR A 1 97 ? 3.031 14.406 6.684 1 98.62 97 TYR A O 1
ATOM 779 N N . PHE A 1 98 ? 2.193 16.422 6.488 1 98.44 98 PHE A N 1
ATOM 780 C CA . PHE A 1 98 ? 3.414 17.125 6.859 1 98.44 98 PHE A CA 1
ATOM 781 C C . PHE A 1 98 ? 3.1 18.547 7.312 1 98.44 98 PHE A C 1
ATOM 783 O O . PHE A 1 98 ? 2.072 19.109 6.93 1 98.44 98 PHE A O 1
ATOM 790 N N . ILE A 1 99 ? 3.861 19.031 8.188 1 98.62 99 ILE A N 1
ATOM 791 C CA . ILE A 1 99 ? 3.857 20.453 8.562 1 98.62 99 ILE A CA 1
ATOM 792 C C . ILE A 1 99 ? 5.02 21.172 7.887 1 98.62 99 ILE A C 1
ATOM 794 O O . ILE A 1 99 ? 6.184 20.906 8.195 1 98.62 99 ILE A O 1
ATOM 798 N N . GLY A 1 100 ? 4.664 22.016 7 1 98.56 100 GLY A N 1
ATOM 799 C CA . GLY A 1 100 ? 5.672 22.688 6.199 1 98.56 100 GLY A CA 1
ATOM 800 C C . GLY A 1 100 ? 6.348 23.844 6.926 1 98.56 100 GLY A C 1
ATOM 801 O O . GLY A 1 100 ? 7.559 24.031 6.801 1 98.56 100 GLY A O 1
ATOM 802 N N . ASP A 1 101 ? 5.566 24.609 7.637 1 97.88 101 ASP A N 1
ATOM 803 C CA . ASP A 1 101 ? 6.102 25.719 8.414 1 97.88 101 ASP A CA 1
ATOM 804 C C . ASP A 1 101 ? 6.871 25.219 9.633 1 97.88 101 ASP A C 1
ATOM 806 O O . ASP A 1 101 ? 6.273 24.844 10.648 1 97.88 101 ASP A O 1
ATOM 810 N N . LYS A 1 102 ? 8.133 25.281 9.625 1 97.62 102 LYS A N 1
ATOM 811 C CA . LYS A 1 102 ? 9 24.703 10.648 1 97.62 102 LYS A CA 1
ATOM 812 C C . LYS A 1 102 ? 8.805 25.406 11.992 1 97.62 102 LYS A C 1
ATOM 814 O O . LYS A 1 102 ? 8.992 24.797 13.047 1 97.62 102 LYS A O 1
ATOM 819 N N . SER A 1 103 ? 8.414 26.641 11.953 1 97 103 SER A N 1
ATOM 820 C CA . SER A 1 103 ? 8.188 27.375 13.195 1 97 103 SER A CA 1
ATOM 821 C C . SER A 1 103 ? 7.02 26.781 13.977 1 97 103 SER A C 1
ATOM 823 O O . SER A 1 103 ? 6.84 27.094 15.156 1 97 103 SER A O 1
ATOM 825 N N . MET A 1 104 ? 6.281 25.906 13.352 1 97.12 104 MET A N 1
ATOM 826 C CA . MET A 1 104 ? 5.102 25.328 13.984 1 97.12 104 MET A CA 1
ATOM 827 C C . MET A 1 104 ? 5.387 23.906 14.469 1 97.12 104 MET A C 1
ATOM 829 O O . MET A 1 104 ? 4.52 23.266 15.062 1 97.12 104 MET A O 1
ATOM 833 N N . TRP A 1 105 ? 6.574 23.375 14.227 1 97.44 105 TRP A N 1
ATOM 834 C CA . TRP A 1 105 ? 6.945 22.047 14.68 1 97.44 105 TRP A CA 1
ATOM 835 C C . TRP A 1 105 ? 6.957 21.969 16.203 1 97.44 105 TRP A C 1
ATOM 837 O O . TRP A 1 105 ? 7.332 22.938 16.875 1 97.44 105 TRP A O 1
ATOM 847 N N . GLY A 1 106 ? 6.539 20.859 16.703 1 96.44 106 GLY A N 1
ATOM 848 C CA . GLY A 1 106 ? 6.605 20.625 18.141 1 96.44 106 GLY A CA 1
ATOM 849 C C . GLY A 1 106 ? 5.488 21.312 18.906 1 96.44 106 GLY A C 1
ATOM 850 O O . GLY A 1 106 ? 5.547 21.422 20.125 1 96.44 106 GLY A O 1
ATOM 851 N N . LYS A 1 107 ? 4.52 21.812 18.234 1 96.81 107 LYS A N 1
ATOM 852 C CA . LYS A 1 107 ? 3.455 22.562 18.891 1 96.81 107 LYS A CA 1
ATOM 853 C C . LYS A 1 107 ? 2.143 21.781 18.891 1 96.81 107 LYS A C 1
ATOM 855 O O . LYS A 1 107 ? 1.074 22.359 19.109 1 96.81 107 LYS A O 1
ATOM 860 N N . GLY A 1 108 ? 2.16 20.531 18.484 1 97.88 108 GLY A N 1
ATOM 861 C CA . GLY A 1 108 ? 0.988 19.672 18.547 1 97.88 108 GLY A CA 1
ATOM 862 C C . GLY A 1 108 ? 0.063 19.828 17.359 1 97.88 108 GLY A C 1
ATOM 863 O O . GLY A 1 108 ? -1.07 19.344 17.375 1 97.88 108 GLY A O 1
ATOM 864 N N . ILE A 1 109 ? 0.53 20.469 16.297 1 98.25 109 ILE A N 1
ATOM 865 C CA . ILE A 1 109 ? -0.307 20.766 15.141 1 98.25 109 ILE A CA 1
ATOM 866 C C . ILE A 1 109 ? -0.671 19.453 14.43 1 98.25 109 ILE A C 1
ATOM 868 O O . ILE A 1 109 ? -1.837 19.234 14.102 1 98.25 109 ILE A O 1
ATOM 872 N N . ALA A 1 110 ? 0.283 18.609 14.203 1 98.56 110 ALA A N 1
ATOM 873 C CA . ALA A 1 110 ? 0.016 17.344 13.539 1 98.56 110 ALA A CA 1
ATOM 874 C C . ALA A 1 110 ? -0.973 16.5 14.344 1 98.56 110 ALA A C 1
ATOM 876 O O . ALA A 1 110 ? -1.88 15.883 13.781 1 98.56 110 ALA A O 1
ATOM 877 N N . THR A 1 111 ? -0.782 16.484 15.656 1 98.75 111 THR A N 1
ATOM 878 C CA . THR A 1 111 ? -1.685 15.734 16.531 1 98.75 111 THR A CA 1
ATOM 879 C C . THR A 1 111 ? -3.123 16.219 16.344 1 98.75 111 THR A C 1
ATOM 881 O O . THR A 1 111 ? -4.039 15.398 16.203 1 98.75 111 THR A O 1
ATOM 884 N N . LYS A 1 112 ? -3.311 17.5 16.312 1 98.69 112 LYS A N 1
ATOM 885 C CA . LYS A 1 112 ? -4.637 18.078 16.125 1 98.69 112 LYS A CA 1
ATOM 886 C C . LYS A 1 112 ? -5.195 17.766 14.742 1 98.69 112 LYS A C 1
ATOM 888 O O . LYS A 1 112 ? -6.371 17.422 14.609 1 98.69 112 LYS A O 1
ATOM 893 N N . ALA A 1 113 ? -4.406 17.891 13.688 1 98.81 113 ALA A N 1
ATOM 894 C CA . ALA A 1 113 ? -4.836 17.609 12.32 1 98.81 113 ALA A CA 1
ATOM 895 C C . ALA A 1 113 ? -5.266 16.156 12.172 1 98.81 113 ALA A C 1
ATOM 897 O O . ALA A 1 113 ? -6.301 15.867 11.562 1 98.81 113 ALA A O 1
ATOM 898 N N . ILE A 1 114 ? -4.469 15.234 12.742 1 98.88 114 ILE A N 1
ATOM 899 C CA . ILE A 1 114 ? -4.773 13.812 12.703 1 98.88 114 ILE A CA 1
ATOM 900 C C . ILE A 1 114 ? -6.098 13.547 13.414 1 98.88 114 ILE A C 1
ATOM 902 O O . ILE A 1 114 ? -6.945 12.812 12.906 1 98.88 114 ILE A O 1
ATOM 906 N N . ASN A 1 115 ? -6.262 14.172 14.547 1 98.56 115 ASN A N 1
ATOM 907 C CA . ASN A 1 115 ? -7.512 14.023 15.289 1 98.56 115 ASN A CA 1
ATOM 908 C C . ASN A 1 115 ? -8.711 14.43 14.445 1 98.56 115 ASN A C 1
ATOM 910 O O . ASN A 1 115 ? -9.703 13.703 14.367 1 98.56 115 ASN A O 1
ATOM 914 N N . LEU A 1 116 ? -8.617 15.555 13.828 1 98.5 116 LEU A N 1
ATOM 915 C CA . LEU A 1 116 ? -9.703 16.094 13.023 1 98.5 116 LEU A CA 1
ATOM 916 C C . LEU A 1 116 ? -10.023 15.164 11.852 1 98.5 116 LEU A C 1
ATOM 918 O O . LEU A 1 116 ? -11.195 14.852 11.602 1 98.5 116 LEU A O 1
ATOM 922 N N . VAL A 1 117 ? -9.023 14.695 11.164 1 98.44 117 VAL A N 1
ATOM 923 C CA . VAL A 1 117 ? -9.227 13.883 9.969 1 98.44 117 VAL A CA 1
ATOM 924 C C . VAL A 1 117 ? -9.766 12.508 10.359 1 98.44 117 VAL A C 1
ATOM 926 O O . VAL A 1 117 ? -10.609 11.945 9.656 1 98.44 117 VAL A O 1
ATOM 929 N N . CYS A 1 118 ? -9.273 11.977 11.453 1 98.5 118 CYS A N 1
ATOM 930 C CA . CYS A 1 118 ? -9.766 10.688 11.93 1 98.5 118 CYS A CA 1
ATOM 931 C C . CYS A 1 118 ? -11.242 10.789 12.32 1 98.5 118 CYS A C 1
ATOM 933 O O . CYS A 1 118 ? -12.031 9.906 11.984 1 98.5 118 CYS A O 1
ATOM 935 N N . GLY A 1 119 ? -11.578 11.852 13.031 1 97.94 119 GLY A N 1
ATOM 936 C CA . GLY A 1 119 ? -12.977 12.07 13.359 1 97.94 119 GLY A CA 1
ATOM 937 C C . GLY A 1 119 ? -13.875 12.148 12.141 1 97.94 119 GLY A C 1
ATOM 938 O O . GLY A 1 119 ? -14.914 11.484 12.086 1 97.94 119 GLY A O 1
ATOM 939 N N . TYR A 1 120 ? -13.469 12.93 11.188 1 97.94 120 TYR A N 1
ATOM 940 C CA . TYR A 1 120 ? -14.234 13.062 9.953 1 97.94 120 TYR A CA 1
ATOM 941 C C . TYR A 1 120 ? -14.352 11.727 9.227 1 97.94 120 TYR A C 1
ATOM 943 O O . TYR A 1 120 ? -15.438 11.336 8.805 1 97.94 120 TYR A O 1
ATOM 951 N N . GLY A 1 121 ? -13.203 11.008 9.055 1 98.19 121 GLY A N 1
ATOM 952 C CA . GLY A 1 121 ? -13.188 9.719 8.375 1 98.19 121 GLY A CA 1
ATOM 953 C C . GLY A 1 121 ? -14.086 8.688 9.031 1 98.19 121 GLY A C 1
ATOM 954 O O . GLY A 1 121 ? -14.844 7.992 8.359 1 98.19 121 GLY A O 1
ATOM 955 N N . ILE A 1 122 ? -14.031 8.602 10.359 1 98 122 ILE A N 1
ATOM 956 C CA . ILE A 1 122 ? -14.734 7.551 11.094 1 98 122 ILE A CA 1
ATOM 957 C C . ILE A 1 122 ? -16.188 7.949 11.289 1 98 122 ILE A C 1
ATOM 959 O O . ILE A 1 122 ? -17.094 7.168 10.992 1 98 122 ILE A O 1
ATOM 963 N N . SER A 1 123 ? -16.484 9.164 11.656 1 96.19 123 SER A N 1
ATOM 964 C CA . SER A 1 123 ? -17.828 9.562 12.023 1 96.19 123 SER A CA 1
ATOM 965 C C . SER A 1 123 ? -18.641 9.984 10.805 1 96.19 123 SER A C 1
ATOM 967 O O . SER A 1 123 ? -19.828 9.68 10.703 1 96.19 123 SER A O 1
ATOM 969 N N . ASP A 1 124 ? -18.031 10.68 9.875 1 95.88 124 ASP A N 1
ATOM 970 C CA . ASP A 1 124 ? -18.766 11.242 8.75 1 95.88 124 ASP A CA 1
ATOM 971 C C . ASP A 1 124 ? -18.688 10.328 7.531 1 95.88 124 ASP A C 1
ATOM 973 O O . ASP A 1 124 ? -19.656 10.203 6.781 1 95.88 124 ASP A O 1
ATOM 977 N N . MET A 1 125 ? -17.609 9.656 7.348 1 96.75 125 MET A N 1
ATOM 978 C CA . MET A 1 125 ? -17.438 8.828 6.152 1 96.75 125 MET A CA 1
ATOM 979 C C . MET A 1 125 ? -17.641 7.352 6.477 1 96.75 125 MET A C 1
ATOM 981 O O . MET A 1 125 ? -17.5 6.5 5.598 1 96.75 125 MET A O 1
ATOM 985 N N . ASN A 1 126 ? -17.766 7 7.707 1 96.88 126 ASN A N 1
ATOM 986 C CA . ASN A 1 126 ? -18.094 5.652 8.164 1 96.88 126 ASN A CA 1
ATOM 987 C C . ASN A 1 126 ? -16.938 4.684 7.898 1 96.88 126 ASN A C 1
ATOM 989 O O . ASN A 1 126 ? -17.172 3.535 7.516 1 96.88 126 ASN A O 1
ATOM 993 N N . LEU A 1 127 ? -15.773 5.152 7.969 1 98.44 127 LEU A N 1
ATOM 994 C CA . LEU A 1 127 ? -14.617 4.266 7.906 1 98.44 127 LEU A CA 1
ATOM 995 C C . LEU A 1 127 ? -14.492 3.443 9.18 1 98.44 127 LEU A C 1
ATOM 997 O O . LEU A 1 127 ? -14.734 3.949 10.281 1 98.44 127 LEU A O 1
ATOM 1001 N N . HIS A 1 128 ? -14.094 2.219 9.07 1 98.19 128 HIS A N 1
ATOM 1002 C CA . HIS A 1 128 ? -13.938 1.378 10.25 1 98.19 128 HIS A CA 1
ATOM 1003 C C . HIS A 1 128 ? -12.484 1.365 10.727 1 98.19 128 HIS A C 1
ATOM 1005 O O . HIS A 1 128 ? -12.203 0.984 11.867 1 98.19 128 HIS A O 1
ATOM 1011 N N . ARG A 1 129 ? -11.609 1.802 9.805 1 98.75 129 ARG A N 1
ATOM 1012 C CA . ARG A 1 129 ? -10.18 1.729 10.07 1 98.75 129 ARG A CA 1
ATOM 1013 C C . ARG A 1 129 ? -9.43 2.848 9.352 1 98.75 129 ARG A C 1
ATOM 1015 O O . ARG A 1 129 ? -9.742 3.176 8.211 1 98.75 129 ARG A O 1
ATOM 1022 N N . ILE A 1 130 ? -8.5 3.479 10 1 98.94 130 ILE A N 1
ATOM 1023 C CA . ILE A 1 130 ? -7.559 4.422 9.414 1 98.94 130 ILE A CA 1
ATOM 1024 C C . ILE A 1 130 ? -6.129 3.969 9.695 1 98.94 130 ILE A C 1
ATOM 1026 O O . ILE A 1 130 ? -5.832 3.475 10.789 1 98.94 130 ILE A O 1
ATOM 1030 N N . GLU A 1 131 ? -5.277 4.047 8.703 1 98.94 131 GLU A N 1
ATOM 1031 C CA . GLU A 1 131 ? -3.898 3.592 8.859 1 98.94 131 GLU A CA 1
ATOM 1032 C C . GLU A 1 131 ? -2.91 4.668 8.414 1 98.94 131 GLU A C 1
ATOM 1034 O O . GLU A 1 131 ? -3.293 5.633 7.75 1 98.94 131 GLU A O 1
ATOM 1039 N N . ALA A 1 132 ? -1.691 4.535 8.844 1 98.88 132 ALA A N 1
ATOM 1040 C CA . ALA A 1 132 ? -0.62 5.473 8.508 1 98.88 132 ALA A CA 1
ATOM 1041 C C . ALA A 1 132 ? 0.746 4.793 8.602 1 98.88 132 ALA A C 1
ATOM 1043 O O . ALA A 1 132 ? 0.899 3.779 9.281 1 98.88 132 ALA A O 1
ATOM 1044 N N . GLY A 1 133 ? 1.686 5.355 7.883 1 98.5 133 GLY A N 1
ATOM 1045 C CA . GLY A 1 133 ? 3.061 4.883 7.938 1 98.5 133 GLY A CA 1
ATOM 1046 C C . GLY A 1 133 ? 4.047 5.965 8.336 1 98.5 133 GLY A C 1
ATOM 1047 O O . GLY A 1 133 ? 3.789 7.152 8.133 1 98.5 133 GLY A O 1
ATOM 1048 N N . THR A 1 134 ? 5.121 5.559 8.922 1 98.38 134 THR A N 1
ATOM 1049 C CA . THR A 1 134 ? 6.215 6.461 9.273 1 98.38 134 THR A CA 1
ATOM 1050 C C . THR A 1 134 ? 7.566 5.781 9.062 1 98.38 134 THR A C 1
ATOM 1052 O O . THR A 1 134 ? 7.707 4.582 9.32 1 98.38 134 THR A O 1
ATOM 1055 N N . TYR A 1 135 ? 8.508 6.594 8.602 1 98.06 135 TYR A N 1
ATOM 1056 C CA . TYR A 1 135 ? 9.883 6.121 8.75 1 98.06 135 TYR A CA 1
ATOM 1057 C C . TYR A 1 135 ? 10.234 5.945 10.219 1 98.06 135 TYR A C 1
ATOM 1059 O O . TYR A 1 135 ? 9.711 6.648 11.086 1 98.06 135 TYR A O 1
ATOM 1067 N N . ALA A 1 136 ? 11.164 5.062 10.492 1 98 136 ALA A N 1
ATOM 1068 C CA . ALA A 1 136 ? 11.531 4.738 11.867 1 98 136 ALA A CA 1
ATOM 1069 C C . ALA A 1 136 ? 12.109 5.953 12.586 1 98 136 ALA A C 1
ATOM 1071 O O . ALA A 1 136 ? 11.984 6.078 13.805 1 98 136 ALA A O 1
ATOM 1072 N N . LYS A 1 137 ? 12.656 6.859 11.891 1 96.94 137 LYS A N 1
ATOM 1073 C CA . LYS A 1 137 ? 13.328 8 12.508 1 96.94 137 LYS A CA 1
ATOM 1074 C C . LYS A 1 137 ? 12.383 9.188 12.633 1 96.94 137 LYS A C 1
ATOM 1076 O O . LYS A 1 137 ? 12.742 10.211 13.227 1 96.94 137 LYS A O 1
ATOM 1081 N N . ALA A 1 138 ? 11.195 9.094 12.078 1 96.62 138 ALA A N 1
ATOM 1082 C CA . ALA A 1 138 ? 10.227 10.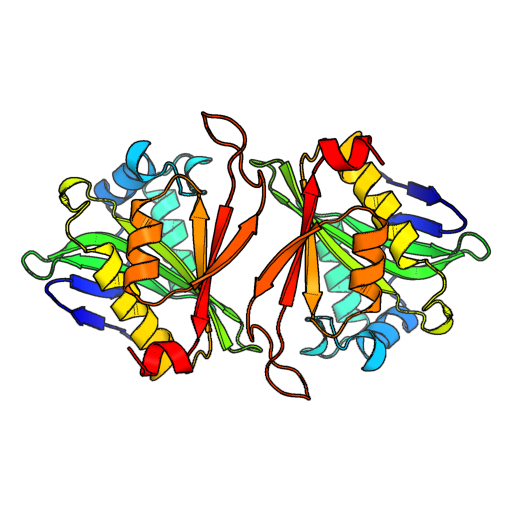18 12.156 1 96.62 138 ALA A CA 1
ATOM 1083 C C . ALA A 1 138 ? 9.492 10.164 13.492 1 96.62 138 ALA A C 1
ATOM 1085 O O . ALA A 1 138 ? 8.266 10.031 13.531 1 96.62 138 ALA A O 1
ATOM 1086 N N . ILE A 1 139 ? 10.172 10.453 14.539 1 97.38 139 ILE A N 1
ATOM 1087 C CA . ILE A 1 139 ? 9.719 10.289 15.922 1 97.38 139 ILE A CA 1
ATOM 1088 C C . ILE A 1 139 ? 8.523 11.195 16.188 1 97.38 139 ILE A C 1
ATOM 1090 O O . ILE A 1 139 ? 7.582 10.805 16.875 1 97.38 139 ILE A O 1
ATOM 1094 N N . GLY A 1 140 ? 8.57 12.422 15.664 1 97.31 140 GLY A N 1
ATOM 1095 C CA . GLY A 1 140 ? 7.445 13.328 15.828 1 97.31 140 GLY A CA 1
ATOM 1096 C C . GLY A 1 140 ? 6.141 12.766 15.297 1 97.31 140 GLY A C 1
ATOM 1097 O O . GLY A 1 140 ? 5.102 12.859 15.953 1 97.31 140 GLY A O 1
ATOM 1098 N N . SER A 1 141 ? 6.176 12.211 14.109 1 98.12 141 SER A N 1
ATOM 1099 C CA . SER A 1 141 ? 4.988 11.602 13.516 1 98.12 141 SER A CA 1
ATOM 1100 C C . SER A 1 141 ? 4.504 10.414 14.336 1 98.12 141 SER A C 1
ATOM 1102 O O . SER A 1 141 ? 3.301 10.234 14.531 1 98.12 141 SER A O 1
ATOM 1104 N N . GLN A 1 142 ? 5.422 9.602 14.805 1 98.56 142 GLN A N 1
ATOM 1105 C CA . GLN A 1 142 ? 5.074 8.461 15.648 1 98.56 142 GLN A CA 1
ATOM 1106 C C . GLN A 1 142 ? 4.316 8.922 16.891 1 98.56 142 GLN A C 1
ATOM 1108 O O . GLN A 1 142 ? 3.252 8.383 17.203 1 98.56 142 GLN A O 1
ATOM 1113 N N . ARG A 1 143 ? 4.832 9.914 17.547 1 98.56 143 ARG A N 1
ATOM 1114 C CA . ARG A 1 143 ? 4.207 10.438 18.75 1 98.56 143 ARG A CA 1
ATOM 1115 C C . ARG A 1 143 ? 2.82 11 18.453 1 98.56 143 ARG A C 1
ATOM 1117 O O . ARG A 1 143 ? 1.883 10.789 19.219 1 98.56 143 ARG A O 1
ATOM 1124 N N . ALA A 1 144 ? 2.688 11.719 17.359 1 98.75 144 ALA A N 1
ATOM 1125 C CA . ALA A 1 144 ? 1.402 12.297 16.984 1 98.75 144 ALA A CA 1
ATOM 1126 C C . ALA A 1 144 ? 0.359 11.211 16.75 1 98.75 144 ALA A C 1
ATOM 1128 O O . ALA A 1 144 ? -0.791 11.344 17.172 1 98.75 144 ALA A O 1
ATOM 1129 N N . LEU A 1 145 ? 0.74 10.148 16.078 1 98.81 145 LEU A N 1
ATOM 1130 C CA . LEU A 1 145 ? -0.162 9.031 15.82 1 98.81 145 LEU A CA 1
ATOM 1131 C C . LEU A 1 145 ? -0.559 8.352 17.125 1 98.81 145 LEU A C 1
ATOM 1133 O O . LEU A 1 145 ? -1.742 8.094 17.359 1 98.81 145 LEU A O 1
ATOM 1137 N N . GLU A 1 146 ? 0.439 8.078 17.922 1 98.69 146 GLU A N 1
ATOM 1138 C CA . GLU A 1 146 ? 0.19 7.395 19.188 1 98.69 146 GLU A CA 1
ATOM 1139 C C . GLU A 1 146 ? -0.709 8.227 20.094 1 98.69 146 GLU A C 1
ATOM 1141 O O . GLU A 1 146 ? -1.583 7.688 20.781 1 98.69 146 GLU A O 1
ATOM 1146 N N . LYS A 1 147 ? -0.526 9.508 20.141 1 98.38 147 LYS A N 1
ATOM 1147 C CA . LYS A 1 147 ? -1.36 10.406 20.938 1 98.38 147 LYS A CA 1
ATOM 1148 C C . LYS A 1 147 ? -2.812 10.367 20.469 1 98.38 147 LYS A C 1
ATOM 1150 O O . LYS A 1 147 ? -3.721 10.734 21.203 1 98.38 147 LYS A O 1
ATOM 1155 N N . ASN A 1 148 ? -3.035 9.992 19.234 1 98.44 148 ASN A N 1
ATOM 1156 C CA . ASN A 1 148 ? -4.387 9.906 18.688 1 98.44 148 ASN A CA 1
ATOM 1157 C C . ASN A 1 148 ? -4.934 8.484 18.781 1 98.44 148 ASN A C 1
ATOM 1159 O O . ASN A 1 148 ? -5.953 8.164 18.156 1 98.44 148 ASN A O 1
ATOM 1163 N N . GLY A 1 149 ? -4.227 7.59 19.438 1 98.5 149 GLY A N 1
ATOM 1164 C CA . GLY A 1 149 ? -4.754 6.27 19.734 1 98.5 149 GLY A CA 1
ATOM 1165 C C . GLY A 1 149 ? -4.336 5.223 18.719 1 98.5 149 GLY A C 1
ATOM 1166 O O . GLY A 1 149 ? -4.75 4.066 18.797 1 98.5 149 GLY A O 1
ATOM 1167 N N . PHE A 1 150 ? -3.51 5.625 17.766 1 98.88 150 PHE A N 1
ATOM 1168 C CA . PHE A 1 150 ? -3.039 4.637 16.797 1 98.88 150 PHE A CA 1
ATOM 1169 C C . PHE A 1 150 ? -2.162 3.592 17.484 1 98.88 150 PHE A C 1
ATOM 1171 O O . PHE A 1 150 ? -1.373 3.92 18.375 1 98.88 150 PHE A O 1
ATOM 1178 N N . ILE A 1 151 ? -2.24 2.379 17 1 98.75 151 ILE A N 1
ATOM 1179 C CA . ILE A 1 151 ? -1.432 1.271 17.5 1 98.75 151 ILE A CA 1
ATOM 1180 C C . ILE A 1 151 ? -0.432 0.841 16.422 1 98.75 151 ILE A C 1
ATOM 1182 O O . ILE A 1 151 ? -0.787 0.712 15.25 1 98.75 151 ILE A O 1
ATOM 1186 N N . LYS A 1 152 ? 0.814 0.708 16.844 1 98.81 152 LYS A N 1
ATOM 1187 C CA . LYS A 1 152 ? 1.827 0.195 15.93 1 98.81 152 LYS A CA 1
ATOM 1188 C C . LYS A 1 152 ? 1.569 -1.271 15.586 1 98.81 152 LYS A C 1
ATOM 1190 O O . LYS A 1 152 ? 1.592 -2.131 16.469 1 98.81 152 LYS A O 1
ATOM 1195 N N . GLU A 1 153 ? 1.389 -1.518 14.312 1 98.88 153 GLU A N 1
ATOM 1196 C CA . GLU A 1 153 ? 0.986 -2.857 13.898 1 98.88 153 GLU A CA 1
ATOM 1197 C C . GLU A 1 153 ? 2.084 -3.537 13.086 1 98.88 153 GLU A C 1
ATOM 1199 O O . GLU A 1 153 ? 2.02 -4.742 12.828 1 98.88 153 GLU A O 1
ATOM 1204 N N . ALA A 1 154 ? 3.084 -2.775 12.641 1 98.75 154 ALA A N 1
ATOM 1205 C CA . ALA A 1 154 ? 4.062 -3.379 11.742 1 98.75 154 ALA A CA 1
ATOM 1206 C C . ALA A 1 154 ? 5.426 -2.711 11.883 1 98.75 154 ALA A C 1
ATOM 1208 O O . ALA A 1 154 ? 5.512 -1.506 12.133 1 98.75 154 ALA A O 1
ATOM 1209 N N . VAL A 1 155 ? 6.406 -3.477 11.766 1 98.81 155 VAL A N 1
ATOM 1210 C CA . VAL A 1 155 ? 7.762 -3.051 11.422 1 98.81 155 VAL A CA 1
ATOM 1211 C C . VAL A 1 155 ? 8.188 -3.688 10.102 1 98.81 155 VAL A C 1
ATOM 1213 O O . VAL A 1 155 ? 8.469 -4.887 10.047 1 98.81 155 VAL A O 1
ATOM 1216 N N . PHE A 1 156 ? 8.188 -2.959 9.047 1 98.88 156 PHE A N 1
ATOM 1217 C CA . PHE A 1 156 ? 8.75 -3.402 7.777 1 98.88 156 PHE A CA 1
ATOM 1218 C C . PHE A 1 156 ? 10.266 -3.189 7.758 1 98.88 156 PHE A C 1
ATOM 1220 O O . PHE A 1 156 ? 10.734 -2.064 7.59 1 98.88 156 PHE A O 1
ATOM 1227 N N . ARG A 1 157 ? 10.938 -4.262 7.898 1 98.75 157 ARG A N 1
ATOM 1228 C CA . ARG A 1 157 ? 12.391 -4.223 8.078 1 98.75 157 ARG A CA 1
ATOM 1229 C C . ARG A 1 157 ? 13.078 -3.701 6.824 1 98.75 157 ARG A C 1
ATOM 1231 O O . ARG A 1 157 ? 12.82 -4.184 5.719 1 98.75 157 ARG A O 1
ATOM 1238 N N . LYS A 1 158 ? 13.93 -2.645 7.004 1 98.75 158 LYS A N 1
ATOM 1239 C CA . LYS A 1 158 ? 14.812 -2.129 5.961 1 98.75 158 LYS A CA 1
ATOM 1240 C C . LYS A 1 158 ? 14.039 -1.821 4.684 1 98.75 158 LYS A C 1
ATOM 1242 O O . LYS A 1 158 ? 14.508 -2.102 3.58 1 98.75 158 LYS A O 1
ATOM 1247 N N . GLN A 1 159 ? 12.898 -1.275 4.781 1 98.69 159 GLN A N 1
ATOM 1248 C CA . GLN A 1 159 ? 12.055 -1.099 3.604 1 98.69 159 GLN A CA 1
ATOM 1249 C C . GLN A 1 159 ? 12.523 0.084 2.764 1 98.69 159 GLN A C 1
ATOM 1251 O O . GLN A 1 159 ? 12.469 0.04 1.532 1 98.69 159 GLN A O 1
ATOM 1256 N N . VAL A 1 160 ? 13.047 1.115 3.393 1 98.31 160 VAL A N 1
ATOM 1257 C CA . VAL A 1 160 ? 13.359 2.322 2.639 1 98.31 160 VAL A CA 1
ATOM 1258 C C . VAL A 1 160 ? 14.859 2.607 2.721 1 98.31 160 VAL A C 1
ATOM 1260 O O . VAL A 1 160 ? 15.539 2.143 3.641 1 98.31 160 VAL A O 1
ATOM 1263 N N . ILE A 1 161 ? 15.305 3.355 1.749 1 96.75 161 ILE A N 1
ATOM 1264 C CA . ILE A 1 161 ? 16.688 3.801 1.695 1 96.75 161 ILE A CA 1
ATOM 1265 C C . ILE A 1 161 ? 16.766 5.297 1.999 1 96.75 161 ILE A C 1
ATOM 1267 O O . ILE A 1 161 ? 16.094 6.102 1.353 1 96.75 161 ILE A O 1
ATOM 1271 N N . THR A 1 162 ? 17.516 5.645 2.982 1 94.81 162 THR A N 1
ATOM 1272 C CA . THR A 1 162 ? 17.734 7.035 3.373 1 94.81 162 THR A CA 1
ATOM 1273 C C . THR A 1 162 ? 19.203 7.398 3.266 1 94.81 162 THR A C 1
ATOM 1275 O O . THR A 1 162 ? 20.016 6.598 2.801 1 94.81 162 THR A O 1
ATOM 1278 N N . ASN A 1 163 ? 19.531 8.625 3.646 1 91.56 163 ASN A N 1
ATOM 1279 C CA . ASN A 1 163 ? 20.922 9.055 3.637 1 91.56 163 ASN A CA 1
ATOM 1280 C C . ASN A 1 163 ? 21.766 8.219 4.598 1 91.56 163 ASN A C 1
ATOM 1282 O O . ASN A 1 163 ? 22.984 8.164 4.465 1 91.56 163 ASN A O 1
ATOM 1286 N N . ASN A 1 164 ? 21.156 7.531 5.512 1 91.56 164 ASN A N 1
ATOM 1287 C CA . ASN A 1 164 ? 21.844 6.738 6.523 1 91.56 164 ASN A CA 1
ATOM 1288 C C . ASN A 1 164 ? 21.781 5.246 6.199 1 91.56 164 ASN A C 1
ATOM 1290 O O . ASN A 1 164 ? 22.141 4.41 7.035 1 91.56 164 ASN A O 1
ATOM 1294 N N . GLY A 1 165 ? 21.344 4.957 4.98 1 95.25 165 GLY A N 1
ATOM 1295 C CA . GLY A 1 165 ? 21.203 3.557 4.621 1 95.25 165 GLY A CA 1
ATOM 1296 C C . GLY A 1 165 ? 19.766 3.062 4.723 1 95.25 165 GLY A C 1
ATOM 1297 O O . GLY A 1 165 ? 18.828 3.846 4.598 1 95.25 165 GLY A O 1
ATOM 1298 N N . TYR A 1 166 ? 19.641 1.772 4.902 1 97.31 166 TYR A N 1
ATOM 1299 C CA . TYR A 1 166 ? 18.312 1.186 5.004 1 97.31 166 TYR A CA 1
ATOM 1300 C C . TYR A 1 166 ? 17.672 1.54 6.336 1 97.31 166 TYR A C 1
ATOM 1302 O O . TYR A 1 166 ? 18.328 1.57 7.371 1 97.31 166 TYR A O 1
ATOM 1310 N N . GLU A 1 167 ? 16.391 1.773 6.262 1 98.12 167 GLU A N 1
ATOM 1311 C CA . GLU A 1 167 ? 15.609 2.125 7.445 1 98.12 167 GLU A CA 1
ATOM 1312 C C . GLU A 1 167 ? 14.281 1.383 7.469 1 98.12 167 GLU A C 1
ATOM 1314 O O . GLU A 1 167 ? 13.688 1.129 6.418 1 98.12 167 GLU A O 1
ATOM 1319 N N . ASP A 1 168 ? 13.844 1.07 8.672 1 98.75 168 ASP A N 1
ATOM 1320 C CA . ASP A 1 168 ? 12.547 0.427 8.852 1 98.75 168 ASP A CA 1
ATOM 1321 C C . ASP A 1 168 ? 11.406 1.42 8.641 1 98.75 168 ASP A C 1
ATOM 1323 O O . ASP A 1 168 ? 11.594 2.629 8.789 1 98.75 168 ASP A O 1
ATOM 1327 N N . VAL A 1 169 ? 10.297 0.895 8.227 1 98.81 169 VAL A N 1
ATOM 1328 C CA . VAL A 1 169 ? 9.039 1.644 8.18 1 98.81 169 VAL A CA 1
ATOM 1329 C C . VAL A 1 169 ? 8.039 1.043 9.164 1 98.81 169 VAL A C 1
ATOM 1331 O O . VAL A 1 169 ? 7.895 -0.179 9.242 1 98.81 169 VAL A O 1
ATOM 1334 N N . TYR A 1 170 ? 7.441 1.871 9.945 1 98.88 170 TYR A N 1
ATOM 1335 C CA . TYR A 1 170 ? 6.391 1.464 10.875 1 98.88 170 TYR A CA 1
ATOM 1336 C C . TYR A 1 170 ? 5.012 1.72 10.281 1 98.88 170 TYR A C 1
ATOM 1338 O O . TYR A 1 170 ? 4.809 2.701 9.562 1 98.88 170 TYR A O 1
ATOM 1346 N N . ARG A 1 171 ? 4.098 0.829 10.562 1 98.88 171 ARG A N 1
ATOM 1347 C CA . ARG A 1 171 ? 2.699 1.042 10.203 1 98.88 171 ARG A CA 1
ATOM 1348 C C . ARG A 1 171 ? 1.81 1.041 11.445 1 98.88 171 ARG A C 1
ATOM 1350 O O . ARG A 1 171 ? 2.016 0.244 12.359 1 98.88 171 ARG A O 1
ATOM 1357 N N . TYR A 1 172 ? 0.855 1.926 11.383 1 98.94 172 TYR A N 1
ATOM 1358 C CA . TYR A 1 172 ? -0.086 2.123 12.484 1 98.94 172 TYR A CA 1
ATOM 1359 C C . TYR A 1 172 ? -1.523 1.953 12 1 98.94 172 TYR A C 1
ATOM 1361 O O . TYR A 1 172 ? -1.832 2.217 10.836 1 98.94 172 TYR A O 1
ATOM 1369 N N . GLY A 1 173 ? -2.359 1.466 12.898 1 98.88 173 GLY A N 1
ATOM 1370 C CA . GLY A 1 173 ? -3.785 1.358 12.633 1 98.88 173 GLY A CA 1
ATOM 1371 C C . GLY A 1 173 ? -4.645 1.892 13.758 1 98.88 173 GLY A C 1
ATOM 1372 O O . GLY A 1 173 ? -4.273 1.789 14.93 1 98.88 173 GLY A O 1
ATOM 1373 N N . LEU A 1 174 ? -5.75 2.467 13.438 1 98.88 174 LEU A N 1
ATOM 1374 C CA . LEU A 1 174 ? -6.793 2.932 14.344 1 98.88 174 LEU A CA 1
ATOM 1375 C C . LEU A 1 174 ? -8.156 2.383 13.938 1 98.88 174 LEU A C 1
ATOM 1377 O O . LEU A 1 174 ? -8.625 2.646 12.828 1 98.88 174 LEU A O 1
ATOM 1381 N N . LEU A 1 175 ? -8.766 1.627 14.828 1 98.69 175 LEU A N 1
ATOM 1382 C CA . LEU A 1 175 ? -10.094 1.07 14.562 1 98.69 175 LEU A CA 1
ATOM 1383 C C . LEU A 1 175 ? -11.18 1.985 15.109 1 98.69 175 LEU A C 1
ATOM 1385 O O . LEU A 1 175 ? -11 2.639 16.141 1 98.69 175 LEU A O 1
ATOM 1389 N N . MET A 1 176 ? -12.266 1.954 14.406 1 97.19 176 MET A N 1
ATOM 1390 C CA . MET A 1 176 ? -13.414 2.781 14.781 1 97.19 176 MET A CA 1
ATOM 1391 C C . MET A 1 176 ? -13.758 2.59 16.25 1 97.19 176 MET A C 1
ATOM 1393 O O . MET A 1 176 ? -14.016 3.561 16.969 1 97.19 176 MET A O 1
ATOM 1397 N N . ASP A 1 177 ? -13.781 1.349 16.719 1 96.19 177 ASP A N 1
ATOM 1398 C CA . ASP A 1 177 ? -14.164 1.061 18.109 1 96.19 177 ASP A CA 1
ATOM 1399 C C . ASP A 1 177 ? -13.133 1.626 19.078 1 96.19 177 ASP A C 1
ATOM 1401 O O . ASP A 1 177 ? -13.484 2.014 20.203 1 96.19 177 ASP A O 1
ATOM 1405 N N . GLU A 1 178 ? -11.906 1.663 18.734 1 96.25 178 GLU A N 1
ATOM 1406 C CA . GLU A 1 178 ? -10.852 2.256 19.562 1 96.25 178 GLU A CA 1
ATOM 1407 C C . GLU A 1 178 ? -10.977 3.777 19.594 1 96.25 178 GLU A C 1
ATOM 1409 O O . GLU A 1 178 ? -10.805 4.391 20.656 1 96.25 178 GLU A O 1
ATOM 1414 N N . TYR A 1 179 ? -11.25 4.32 18.422 1 94.69 179 TYR A N 1
ATOM 1415 C CA . TYR A 1 179 ? -11.43 5.766 18.312 1 94.69 179 TYR A CA 1
ATOM 1416 C C . TYR A 1 179 ? -12.586 6.242 19.188 1 94.69 179 TYR A C 1
ATOM 1418 O O . TYR A 1 179 ? -12.477 7.273 19.859 1 94.69 179 TYR A O 1
ATOM 1426 N N . LYS A 1 180 ? -13.664 5.523 19.25 1 92.19 180 LYS A N 1
ATOM 1427 C CA . LYS A 1 180 ? -14.859 5.898 20 1 92.19 180 LYS A CA 1
ATOM 1428 C C . LYS A 1 180 ? -14.617 5.82 21.5 1 92.19 180 LYS A C 1
ATOM 1430 O O . LYS A 1 180 ? -15.336 6.449 22.281 1 92.19 180 LYS A O 1
ATOM 1435 N N . ARG A 1 181 ? -13.594 5.098 21.812 1 89.75 181 ARG A N 1
ATOM 1436 C CA . ARG A 1 181 ? -13.289 4.941 23.234 1 89.75 181 ARG A CA 1
ATOM 1437 C C . ARG A 1 181 ? -12.336 6.031 23.719 1 89.75 181 ARG A C 1
ATOM 1439 O O . ARG A 1 181 ? -12.094 6.164 24.922 1 89.75 181 ARG A O 1
ATOM 1446 N N . LEU A 1 182 ? -11.805 6.758 22.891 1 84.62 182 LEU A N 1
ATOM 1447 C CA . LEU A 1 182 ? -10.875 7.82 23.25 1 84.62 182 LEU A CA 1
ATOM 1448 C C . LEU A 1 182 ? -11.617 9.016 23.828 1 84.62 182 LEU A C 1
ATOM 1450 O O . LEU A 1 182 ? -12.758 9.289 23.453 1 84.62 182 LEU A O 1
ATOM 1454 N N . MET B 1 1 ? 10.938 -2.248 -21.172 1 38.88 1 MET B N 1
ATOM 1455 C CA . MET B 1 1 ? 11.969 -3.281 -21.094 1 38.88 1 MET B CA 1
ATOM 1456 C C . MET B 1 1 ? 11.344 -4.672 -21.125 1 38.88 1 MET B C 1
ATOM 1458 O O . MET B 1 1 ? 10.859 -5.16 -20.109 1 38.88 1 MET B O 1
ATOM 1462 N N . LEU B 1 2 ? 10.562 -4.887 -22.125 1 49 2 LEU B N 1
ATOM 1463 C CA . LEU B 1 2 ? 9.867 -6.121 -22.469 1 49 2 LEU B CA 1
ATOM 1464 C C . LEU B 1 2 ? 10.844 -7.293 -22.531 1 49 2 LEU B C 1
ATOM 1466 O O . LEU B 1 2 ? 11.367 -7.617 -23.609 1 49 2 LEU B O 1
ATOM 1470 N N . THR B 1 3 ? 11.836 -7.422 -21.625 1 58.5 3 THR B N 1
ATOM 1471 C CA . THR B 1 3 ? 12.688 -8.594 -21.812 1 58.5 3 THR B CA 1
ATOM 1472 C C . THR B 1 3 ? 11.883 -9.875 -21.656 1 58.5 3 THR B C 1
ATOM 1474 O O . THR B 1 3 ? 10.898 -9.906 -20.906 1 58.5 3 THR B O 1
ATOM 1477 N N . ASN B 1 4 ? 11.867 -10.711 -22.594 1 82.56 4 ASN B N 1
ATOM 1478 C CA . ASN B 1 4 ? 11.367 -12.078 -22.672 1 82.56 4 ASN B CA 1
ATOM 1479 C C . ASN B 1 4 ? 11.844 -12.914 -21.484 1 82.56 4 ASN B C 1
ATOM 1481 O O . ASN B 1 4 ? 12.711 -13.773 -21.625 1 82.56 4 ASN B O 1
ATOM 1485 N N . VAL B 1 5 ? 11.383 -12.617 -20.312 1 92.12 5 VAL B N 1
ATOM 1486 C CA . VAL B 1 5 ? 11.773 -13.289 -19.078 1 92.12 5 VAL B CA 1
ATOM 1487 C C . VAL B 1 5 ? 11.078 -14.648 -18.984 1 92.12 5 VAL B C 1
ATOM 1489 O O . VAL B 1 5 ? 9.852 -14.734 -19.078 1 92.12 5 VAL B O 1
ATOM 1492 N N . ARG B 1 6 ? 11.867 -15.711 -18.938 1 95.75 6 ARG B N 1
ATOM 1493 C CA . ARG B 1 6 ? 11.406 -17.078 -18.75 1 95.75 6 ARG B CA 1
ATOM 1494 C C . ARG B 1 6 ? 12.133 -17.734 -17.578 1 95.75 6 A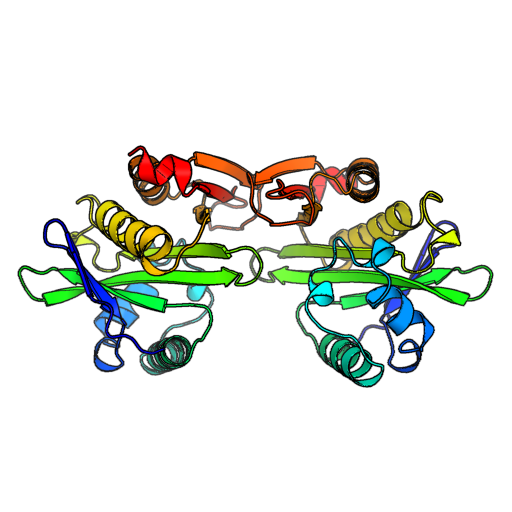RG B C 1
ATOM 1496 O O . ARG B 1 6 ? 13.359 -17.812 -17.562 1 95.75 6 ARG B O 1
ATOM 1503 N N . LEU B 1 7 ? 11.367 -18.125 -16.609 1 97.75 7 LEU B N 1
ATOM 1504 C CA . LEU B 1 7 ? 11.898 -18.75 -15.398 1 97.75 7 LEU B CA 1
ATOM 1505 C C . LEU B 1 7 ? 11.281 -20.141 -15.188 1 97.75 7 LEU B C 1
ATOM 1507 O O . LEU B 1 7 ? 10.078 -20.328 -15.398 1 97.75 7 LEU B O 1
ATOM 1511 N N . SER B 1 8 ? 12.086 -21.094 -14.852 1 97.81 8 SER B N 1
ATOM 1512 C CA . SER B 1 8 ? 11.5 -22.422 -14.688 1 97.81 8 SER B CA 1
ATOM 1513 C C . SER B 1 8 ? 12.164 -23.172 -13.539 1 97.81 8 SER B C 1
ATOM 1515 O O . SER B 1 8 ? 13.336 -22.938 -13.234 1 97.81 8 SER B O 1
ATOM 1517 N N . THR B 1 9 ? 11.43 -23.953 -12.828 1 96.75 9 THR B N 1
ATOM 1518 C CA . THR B 1 9 ? 11.898 -24.859 -11.789 1 96.75 9 THR B CA 1
ATOM 1519 C C . THR B 1 9 ? 10.875 -25.953 -11.516 1 96.75 9 THR B C 1
ATOM 1521 O O . THR B 1 9 ? 9.672 -25.688 -11.453 1 96.75 9 THR B O 1
ATOM 1524 N N . GLY B 1 10 ? 11.297 -27.188 -11.383 1 95.88 10 GLY B N 1
ATOM 1525 C CA . GLY B 1 10 ? 10.461 -28.281 -10.93 1 95.88 10 GLY B CA 1
ATOM 1526 C C . GLY B 1 10 ? 9.172 -28.422 -11.727 1 95.88 10 GLY B C 1
ATOM 1527 O O . GLY B 1 10 ? 8.094 -28.531 -11.148 1 95.88 10 GLY B O 1
ATOM 1528 N N . GLY B 1 11 ? 9.125 -28.188 -12.977 1 97.31 11 GLY B N 1
ATOM 1529 C CA . GLY B 1 11 ? 7.973 -28.406 -13.828 1 97.31 11 GLY B CA 1
ATOM 1530 C C . GLY B 1 11 ? 7.094 -27.172 -13.969 1 97.31 11 GLY B C 1
ATOM 1531 O O . GLY B 1 11 ? 6.07 -27.203 -14.656 1 97.31 11 GLY B O 1
ATOM 1532 N N . VAL B 1 12 ? 7.492 -26.141 -13.305 1 98.38 12 VAL B N 1
ATOM 1533 C CA . VAL B 1 12 ? 6.746 -24.891 -13.375 1 98.38 12 VAL B CA 1
ATOM 1534 C C . VAL B 1 12 ? 7.531 -23.859 -14.195 1 98.38 12 VAL B C 1
ATOM 1536 O O . VAL B 1 12 ? 8.742 -23.719 -14.016 1 98.38 12 VAL B O 1
ATOM 1539 N N . LEU B 1 13 ? 6.855 -23.219 -15.117 1 98.44 13 LEU B N 1
ATOM 1540 C CA . LEU B 1 13 ? 7.438 -22.188 -15.977 1 98.44 13 LEU B CA 1
ATOM 1541 C C . LEU B 1 13 ? 6.723 -20.859 -15.789 1 98.44 13 LEU B C 1
ATOM 1543 O O . LEU B 1 13 ? 5.492 -20.812 -15.766 1 98.44 13 LEU B O 1
ATOM 1547 N N . LEU B 1 14 ? 7.527 -19.812 -15.547 1 98.62 14 LEU B N 1
ATOM 1548 C CA . LEU B 1 14 ? 7.012 -18.453 -15.562 1 98.62 14 LEU B CA 1
ATOM 1549 C C . LEU B 1 14 ? 7.469 -17.703 -16.812 1 98.62 14 LEU B C 1
ATOM 1551 O O . LEU B 1 14 ? 8.656 -17.719 -17.141 1 98.62 14 LEU B O 1
ATOM 1555 N N . ARG B 1 15 ? 6.598 -17.125 -17.438 1 97.69 15 ARG B N 1
ATOM 1556 C CA . ARG B 1 15 ? 6.887 -16.188 -18.516 1 97.69 15 ARG B CA 1
ATOM 1557 C C . ARG B 1 15 ? 5.918 -15.008 -18.5 1 97.69 15 ARG B C 1
ATOM 1559 O O . ARG B 1 15 ? 4.844 -15.094 -17.906 1 97.69 15 ARG B O 1
ATOM 1566 N N . GLN B 1 16 ? 6.312 -13.969 -19.125 1 97.19 16 GLN B N 1
ATOM 1567 C CA . GLN B 1 16 ? 5.406 -12.828 -19.172 1 97.19 16 GLN B CA 1
ATOM 1568 C C . GLN B 1 16 ? 4.078 -13.211 -19.828 1 97.19 16 GLN B C 1
ATOM 1570 O O . GLN B 1 16 ? 4.055 -13.953 -20.812 1 97.19 16 GLN B O 1
ATOM 1575 N N . VAL B 1 17 ? 3.053 -12.672 -19.344 1 97.31 17 VAL B N 1
ATOM 1576 C CA . VAL B 1 17 ? 1.735 -12.914 -19.922 1 97.31 17 VAL B CA 1
ATOM 1577 C C . VAL B 1 17 ? 1.673 -12.344 -21.328 1 97.31 17 VAL B C 1
ATOM 1579 O O . VAL B 1 17 ? 2.396 -11.398 -21.656 1 97.31 17 VAL B O 1
ATOM 1582 N N . VAL B 1 18 ? 0.896 -12.945 -22.141 1 96.31 18 VAL B N 1
ATOM 1583 C CA . VAL B 1 18 ? 0.569 -12.43 -23.469 1 96.31 18 VAL B CA 1
ATOM 1584 C C . VAL B 1 18 ? -0.946 -12.422 -23.656 1 96.31 18 VAL B C 1
ATOM 1586 O O . VAL B 1 18 ? -1.68 -13.047 -22.891 1 96.31 18 VAL B O 1
ATOM 1589 N N . LEU B 1 19 ? -1.408 -11.75 -24.656 1 97.44 19 LEU B N 1
ATOM 1590 C CA . LEU B 1 19 ? -2.846 -11.578 -24.844 1 97.44 19 LEU B CA 1
ATOM 1591 C C . LEU B 1 19 ? -3.514 -12.922 -25.141 1 97.44 19 LEU B C 1
ATOM 1593 O O . LEU B 1 19 ? -4.676 -13.125 -24.781 1 97.44 19 LEU B O 1
ATOM 1597 N N . SER B 1 20 ? -2.783 -13.836 -25.75 1 97.38 20 SER B N 1
ATOM 1598 C CA . SER B 1 20 ? -3.352 -15.148 -26.062 1 97.38 20 SER B CA 1
ATOM 1599 C C . SER B 1 20 ? -3.594 -15.961 -24.797 1 97.38 20 SER B C 1
ATOM 1601 O O . SER B 1 20 ? -4.289 -16.984 -24.844 1 97.38 20 SER B O 1
ATOM 1603 N N . ASP B 1 21 ? -3.037 -15.539 -23.656 1 97.81 21 ASP B N 1
ATOM 1604 C CA . ASP B 1 21 ? -3.295 -16.203 -22.375 1 97.81 21 ASP B CA 1
ATOM 1605 C C . ASP B 1 21 ? -4.691 -15.867 -21.859 1 97.81 21 ASP B C 1
ATOM 1607 O O . ASP B 1 21 ? -5.184 -16.516 -20.922 1 97.81 21 ASP B O 1
ATOM 1611 N N . CYS B 1 22 ? -5.258 -14.781 -22.453 1 98.44 22 CYS B N 1
ATOM 1612 C CA . CYS B 1 22 ? -6.602 -14.383 -22.047 1 98.44 22 CYS B CA 1
ATOM 1613 C C . CYS B 1 22 ? -7.648 -15.32 -22.641 1 98.44 22 CYS B C 1
ATO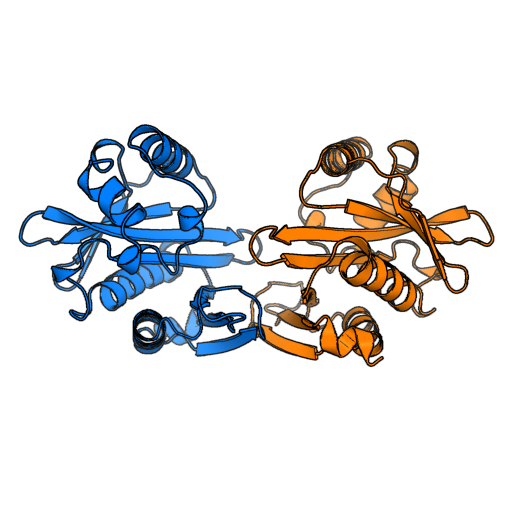M 1615 O O . CYS B 1 22 ? -8.18 -15.062 -23.719 1 98.44 22 CYS B O 1
ATOM 1617 N N . THR B 1 23 ? -7.984 -16.375 -21.922 1 98.44 23 THR B N 1
ATOM 1618 C CA . THR B 1 23 ? -8.891 -17.422 -22.375 1 98.44 23 THR B CA 1
ATOM 1619 C C . THR B 1 23 ? -10.156 -17.453 -21.516 1 98.44 23 THR B C 1
ATOM 1621 O O . THR B 1 23 ? -10.203 -16.828 -20.453 1 98.44 23 THR B O 1
ATOM 1624 N N . PRO B 1 24 ? -11.156 -18.172 -21.953 1 98.25 24 PRO B N 1
ATOM 1625 C CA . PRO B 1 24 ? -12.328 -18.375 -21.094 1 98.25 24 PRO B CA 1
ATOM 1626 C C . PRO B 1 24 ? -11.977 -19.031 -19.766 1 98.25 24 PRO B C 1
ATOM 1628 O O . PRO B 1 24 ? -12.609 -18.75 -18.75 1 98.25 24 PRO B O 1
ATOM 1631 N N . SER B 1 25 ? -10.977 -19.844 -19.812 1 98.06 25 SER B N 1
ATOM 1632 C CA . SER B 1 25 ? -10.539 -20.484 -18.562 1 98.06 25 SER B CA 1
ATOM 1633 C C . SER B 1 25 ? -10 -19.453 -17.578 1 98.06 25 SER B C 1
ATOM 1635 O O . SER B 1 25 ? -10.305 -19.5 -16.391 1 98.06 25 SER B O 1
ATOM 1637 N N . TYR B 1 26 ? -9.195 -18.531 -18.094 1 98.56 26 TYR B N 1
ATOM 1638 C CA . TYR B 1 26 ? -8.672 -17.453 -17.266 1 98.56 26 TYR B CA 1
ATOM 1639 C C . TYR B 1 26 ? -9.805 -16.656 -16.625 1 98.56 26 TYR B C 1
ATOM 1641 O O . TYR B 1 26 ? -9.812 -16.438 -15.414 1 98.56 26 TYR B O 1
ATOM 1649 N N . VAL B 1 27 ? -10.789 -16.328 -17.406 1 98.62 27 VAL B N 1
ATOM 1650 C CA . VAL B 1 27 ? -11.953 -15.586 -16.922 1 98.62 27 VAL B CA 1
ATOM 1651 C C . VAL B 1 27 ? -12.695 -16.406 -15.867 1 98.62 27 VAL B C 1
ATOM 1653 O O . VAL B 1 27 ? -13.086 -15.867 -14.82 1 98.62 27 VAL B O 1
ATOM 1656 N N . SER B 1 28 ? -12.844 -17.672 -16.156 1 98.44 28 SER B N 1
ATOM 1657 C CA . SER B 1 28 ? -13.586 -18.547 -15.25 1 98.44 28 SER B CA 1
ATOM 1658 C C . SER B 1 28 ? -12.914 -18.609 -13.883 1 98.44 28 SER B C 1
ATOM 1660 O O . SER B 1 28 ? -13.586 -18.719 -12.859 1 98.44 28 SER B O 1
ATOM 1662 N N . TRP B 1 29 ? -11.531 -18.625 -13.836 1 98.5 29 TRP B N 1
ATOM 1663 C CA . TRP B 1 29 ? -10.812 -18.578 -12.562 1 98.5 29 TRP B CA 1
ATOM 1664 C C . TRP B 1 29 ? -11.219 -17.359 -11.75 1 98.5 29 TRP B C 1
ATOM 1666 O O . TRP B 1 29 ? -11.531 -17.469 -10.562 1 98.5 29 TRP B O 1
ATOM 1676 N N . LEU B 1 30 ? -11.289 -16.203 -12.391 1 98.44 30 LEU B N 1
ATOM 1677 C CA . LEU B 1 30 ? -11.516 -14.922 -11.719 1 98.44 30 LEU B CA 1
ATOM 1678 C C . LEU B 1 30 ? -12.977 -14.789 -11.281 1 98.44 30 LEU B C 1
ATOM 1680 O O . LEU B 1 30 ? -13.297 -13.953 -10.438 1 98.44 30 LEU B O 1
ATOM 1684 N N . GLU B 1 31 ? -13.797 -15.656 -11.836 1 98.06 31 GLU B N 1
ATOM 1685 C CA . GLU B 1 31 ? -15.219 -15.617 -11.492 1 98.06 31 GLU B CA 1
ATOM 1686 C C . GLU B 1 31 ? -15.57 -16.719 -10.492 1 98.06 31 GLU B C 1
ATOM 1688 O O . GLU B 1 31 ? -16.703 -16.781 -10 1 98.06 31 GLU B O 1
ATOM 1693 N N . ASP B 1 32 ? -14.695 -17.641 -10.266 1 98.19 32 ASP B N 1
ATOM 1694 C CA . ASP B 1 32 ? -14.906 -18.734 -9.312 1 98.19 32 ASP B CA 1
ATOM 1695 C C . ASP B 1 32 ? -14.688 -18.25 -7.879 1 98.19 32 ASP B C 1
ATOM 1697 O O . ASP B 1 32 ? -13.578 -17.859 -7.508 1 98.19 32 ASP B O 1
ATOM 1701 N N . PRO B 1 33 ? -15.648 -18.312 -7.027 1 96.44 33 PRO B N 1
ATOM 1702 C CA . PRO B 1 33 ? -15.555 -17.766 -5.676 1 96.44 33 PRO B CA 1
ATOM 1703 C C . PRO B 1 33 ? -14.492 -18.453 -4.828 1 96.44 33 PRO B C 1
ATOM 1705 O O . PRO B 1 33 ? -13.953 -17.859 -3.891 1 96.44 33 PRO B O 1
ATOM 1708 N N . GLU B 1 34 ? -14.242 -19.641 -5.09 1 96.62 34 GLU B N 1
ATOM 1709 C CA . GLU B 1 34 ? -13.188 -20.312 -4.352 1 96.62 34 GLU B CA 1
ATOM 1710 C C . GLU B 1 34 ? -11.812 -19.781 -4.746 1 96.62 34 GLU B C 1
ATOM 1712 O O . GLU B 1 34 ? -10.914 -19.672 -3.902 1 96.62 34 GLU B O 1
ATOM 1717 N N . VAL B 1 35 ? -11.656 -19.469 -6.008 1 97.56 35 VAL B N 1
ATOM 1718 C CA . VAL B 1 35 ? -10.383 -18.984 -6.523 1 97.56 35 VAL B CA 1
ATOM 1719 C C . VAL B 1 35 ? -10.195 -17.516 -6.172 1 97.56 35 VAL B C 1
ATOM 1721 O O . VAL B 1 35 ? -9.117 -17.094 -5.746 1 97.56 35 VAL B O 1
ATOM 1724 N N . ASN B 1 36 ? -11.25 -16.75 -6.289 1 96.69 36 ASN B N 1
ATOM 1725 C CA . ASN B 1 36 ? -11.07 -15.305 -6.277 1 96.69 36 ASN B CA 1
ATOM 1726 C C . ASN B 1 36 ? -11.383 -14.711 -4.91 1 96.69 36 ASN B C 1
ATOM 1728 O O . ASN B 1 36 ? -11.383 -13.492 -4.742 1 96.69 36 ASN B O 1
ATOM 1732 N N . GLN B 1 37 ? -11.617 -15.484 -3.861 1 94.62 37 GLN B N 1
ATOM 1733 C CA . GLN B 1 37 ? -12.07 -15.016 -2.557 1 94.62 37 GLN B CA 1
ATOM 1734 C C . GLN B 1 37 ? -11.016 -14.133 -1.895 1 9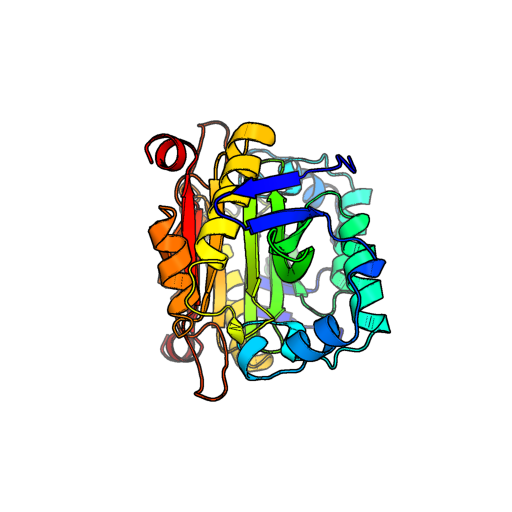4.62 37 GLN B C 1
ATOM 1736 O O . GLN B 1 37 ? -11.336 -13.305 -1.041 1 94.62 37 GLN B O 1
ATOM 1741 N N . TYR B 1 38 ? -9.82 -14.297 -2.311 1 95 38 TYR B N 1
ATOM 1742 C CA . TYR B 1 38 ? -8.766 -13.461 -1.744 1 95 38 TYR B CA 1
ATOM 1743 C C . TYR B 1 38 ? -8.258 -12.453 -2.77 1 95 38 TYR B C 1
ATOM 1745 O O . TYR B 1 38 ? -7.234 -11.797 -2.549 1 95 38 TYR B O 1
ATOM 1753 N N . LEU B 1 39 ? -8.875 -12.352 -3.895 1 95.69 39 LEU B N 1
ATOM 1754 C CA . LEU B 1 39 ? -8.516 -11.398 -4.941 1 95.69 39 LEU B CA 1
ATOM 1755 C C . LEU B 1 39 ? -9.445 -10.188 -4.91 1 95.69 39 LEU B C 1
ATOM 1757 O O . LEU B 1 39 ? -10.664 -10.336 -4.816 1 95.69 39 LEU B O 1
ATOM 1761 N N . GLU B 1 40 ? -8.844 -9.031 -5.074 1 94.44 40 GLU B N 1
ATOM 1762 C CA . GLU B 1 40 ? -9.648 -7.809 -4.988 1 94.44 40 GLU B CA 1
ATOM 1763 C C . GLU B 1 40 ? -10.438 -7.578 -6.273 1 94.44 40 GLU B C 1
ATOM 1765 O O . GLU B 1 40 ? -11.305 -6.703 -6.324 1 94.44 40 GLU B O 1
ATOM 1770 N N . THR B 1 41 ? -10.203 -8.328 -7.234 1 94.19 41 THR B N 1
ATOM 1771 C CA . THR B 1 41 ? -10.953 -8.227 -8.484 1 94.19 41 THR B CA 1
ATOM 1772 C C . THR B 1 41 ? -12.344 -8.836 -8.336 1 94.19 41 THR B C 1
ATOM 1774 O O . THR B 1 41 ? -13.195 -8.672 -9.211 1 94.19 41 THR B O 1
ATOM 1777 N N . ARG B 1 42 ? -12.594 -9.477 -7.25 1 94.94 42 ARG B N 1
ATOM 1778 C CA . ARG B 1 42 ? -13.859 -10.172 -7.043 1 94.94 42 ARG B CA 1
ATOM 1779 C C . ARG B 1 42 ? -15.023 -9.188 -6.973 1 94.94 42 ARG B C 1
ATOM 1781 O O . ARG B 1 42 ? -16.188 -9.586 -7.082 1 94.94 42 ARG B O 1
ATOM 1788 N N . TRP B 1 43 ? -14.727 -7.898 -6.836 1 95.31 43 TRP B N 1
ATOM 1789 C CA . TRP B 1 43 ? -15.758 -6.879 -6.66 1 95.31 43 TRP B CA 1
ATOM 1790 C C . TRP B 1 43 ? -16.344 -6.461 -8.008 1 95.31 43 TRP B C 1
ATOM 1792 O O . TRP B 1 43 ? -17.328 -5.727 -8.055 1 95.31 43 TRP B O 1
ATOM 1802 N N . THR B 1 44 ? -15.703 -6.922 -9.07 1 95.69 44 THR B N 1
ATOM 1803 C CA . THR B 1 44 ? -16.172 -6.594 -10.414 1 95.69 44 THR B CA 1
ATOM 1804 C C . THR B 1 44 ? -16.312 -7.855 -11.258 1 95.69 44 THR B C 1
ATOM 1806 O O . THR B 1 44 ? -15.484 -8.758 -11.188 1 95.69 44 THR B O 1
ATOM 1809 N N . GLU B 1 45 ? -17.359 -7.875 -11.992 1 97.19 45 GLU B N 1
ATOM 1810 C CA . GLU B 1 45 ? -17.516 -8.969 -12.945 1 97.19 45 GLU B CA 1
ATOM 1811 C C . GLU B 1 45 ? -16.391 -8.969 -13.977 1 97.19 45 GLU B C 1
ATOM 1813 O O . GLU B 1 45 ? -16.016 -7.914 -14.5 1 97.19 45 GLU B O 1
ATOM 1818 N N . GLN B 1 46 ? -15.93 -10.156 -14.219 1 98.31 46 GLN B N 1
ATOM 1819 C CA . GLN B 1 46 ? -14.836 -10.281 -15.18 1 98.31 46 GLN B CA 1
ATOM 1820 C C . GLN B 1 46 ? -15.328 -10.852 -16.5 1 98.31 46 GLN B C 1
ATOM 1822 O O . GLN B 1 46 ? -16.172 -11.758 -16.516 1 98.31 46 GLN B O 1
ATOM 1827 N N . THR B 1 47 ? -14.859 -10.305 -17.578 1 98.5 47 THR B N 1
ATOM 1828 C CA . THR B 1 47 ? -15.125 -10.742 -18.938 1 98.5 47 THR B CA 1
ATOM 1829 C C . THR B 1 47 ? -13.812 -10.914 -19.719 1 98.5 47 THR B C 1
ATOM 1831 O O . THR B 1 47 ? -12.75 -10.539 -19.219 1 98.5 47 THR B O 1
ATOM 1834 N N . LEU B 1 48 ? -13.984 -11.555 -20.844 1 98.5 48 LEU B N 1
ATOM 1835 C CA . LEU B 1 48 ? -12.812 -11.656 -21.703 1 98.5 48 LEU B CA 1
ATOM 1836 C C . LEU B 1 48 ? -12.234 -10.273 -22 1 98.5 48 LEU B C 1
ATOM 1838 O O . LEU B 1 48 ? -11.016 -10.086 -22 1 98.5 48 LEU B O 1
ATOM 1842 N N . GLU B 1 49 ? -13.07 -9.344 -22.156 1 98.31 49 GLU B N 1
ATOM 1843 C CA . GLU B 1 49 ? -12.664 -7.977 -22.469 1 98.31 49 GLU B CA 1
ATOM 1844 C C . GLU B 1 49 ? -11.945 -7.332 -21.297 1 98.31 49 GLU B C 1
ATOM 1846 O O . GLU B 1 49 ? -10.898 -6.699 -21.469 1 98.31 49 GLU B O 1
ATOM 1851 N N . SER B 1 50 ? -12.516 -7.434 -20.109 1 98.12 50 SER B N 1
ATOM 1852 C CA . SER B 1 50 ? -11.883 -6.836 -18.938 1 98.12 50 SER B CA 1
ATOM 1853 C C . SER B 1 50 ? -10.523 -7.469 -18.656 1 98.12 50 SER B C 1
ATOM 1855 O O . SER B 1 50 ? -9.578 -6.777 -18.281 1 98.12 50 SER B O 1
ATOM 1857 N N . VAL B 1 51 ? -10.438 -8.789 -18.859 1 98.44 51 VAL B N 1
ATOM 1858 C CA . VAL B 1 51 ? -9.188 -9.5 -18.641 1 98.44 51 VAL B CA 1
ATOM 1859 C C . VAL B 1 51 ? -8.148 -9.062 -19.672 1 98.44 51 VAL B C 1
ATOM 1861 O O . VAL B 1 51 ? -6.996 -8.805 -19.312 1 98.44 51 VAL B O 1
ATOM 1864 N N . ARG B 1 52 ? -8.539 -8.977 -20.891 1 98.5 52 ARG B N 1
ATOM 1865 C CA . ARG B 1 52 ? -7.637 -8.516 -21.953 1 98.5 52 ARG B CA 1
ATOM 1866 C C . ARG B 1 52 ? -7.148 -7.098 -21.672 1 98.5 52 ARG B C 1
ATOM 1868 O O . ARG B 1 52 ? -5.965 -6.797 -21.844 1 98.5 52 ARG B O 1
ATOM 1875 N N . SER B 1 53 ? -8.039 -6.27 -21.297 1 98.25 53 SER B N 1
ATOM 1876 C CA . SER B 1 53 ? -7.676 -4.898 -20.969 1 98.25 53 SER B CA 1
ATOM 1877 C C . SER B 1 53 ? -6.668 -4.859 -19.828 1 98.25 53 SER B C 1
ATOM 1879 O O . SER B 1 53 ? -5.715 -4.078 -19.859 1 98.25 53 SER B O 1
ATOM 1881 N N . PHE B 1 54 ? -6.965 -5.648 -18.859 1 97.88 54 PHE B N 1
ATOM 1882 C CA . PHE B 1 54 ? -6.051 -5.723 -17.719 1 97.88 54 PHE B CA 1
ATOM 1883 C C . PHE B 1 54 ? -4.668 -6.184 -18.172 1 97.88 54 PHE B C 1
ATOM 1885 O O . PHE B 1 54 ? -3.664 -5.539 -17.859 1 97.88 54 PHE B O 1
ATOM 1892 N N . VAL B 1 55 ? -4.598 -7.312 -18.906 1 98.06 55 VAL B N 1
ATOM 1893 C CA . VAL B 1 55 ? -3.332 -7.867 -19.375 1 98.06 55 VAL B CA 1
ATOM 1894 C C . VAL B 1 55 ? -2.604 -6.84 -20.234 1 98.06 55 VAL B C 1
ATOM 1896 O O . VAL B 1 55 ? -1.394 -6.645 -20.094 1 98.06 55 VAL B O 1
ATOM 1899 N N . GLN B 1 56 ? -3.299 -6.172 -21.078 1 97.44 56 GLN B N 1
ATOM 1900 C CA . GLN B 1 56 ? -2.711 -5.125 -21.906 1 97.44 56 GLN B CA 1
ATOM 1901 C C . GLN B 1 56 ? -2.072 -4.035 -21.047 1 97.44 56 GLN B C 1
ATOM 1903 O O . GLN B 1 56 ? -0.984 -3.551 -21.359 1 97.44 56 GLN B O 1
ATOM 1908 N N . SER B 1 57 ? -2.793 -3.643 -20.031 1 97 57 SER B N 1
ATOM 1909 C CA . SER B 1 57 ? -2.264 -2.621 -19.125 1 97 57 SER B CA 1
ATOM 1910 C C . SER B 1 57 ? -0.987 -3.098 -18.438 1 97 57 SER B C 1
ATOM 1912 O O . SER B 1 57 ? -0.079 -2.305 -18.188 1 97 57 SER B O 1
ATOM 1914 N N . GLN B 1 58 ? -0.917 -4.391 -18.125 1 96.44 58 GLN B N 1
ATOM 1915 C CA . GLN B 1 58 ? 0.257 -4.953 -17.469 1 96.44 58 GLN B CA 1
ATOM 1916 C C . GLN B 1 58 ? 1.439 -5.039 -18.438 1 96.44 58 GLN B C 1
ATOM 1918 O O . GLN B 1 58 ? 2.588 -4.848 -18.031 1 96.44 58 GLN B O 1
ATOM 1923 N N . LEU B 1 59 ? 1.182 -5.352 -19.672 1 94.94 59 LEU B N 1
ATOM 1924 C CA . LEU B 1 59 ? 2.219 -5.422 -20.703 1 94.94 59 LEU B CA 1
ATOM 1925 C C . LEU B 1 59 ? 2.875 -4.062 -20.906 1 94.94 59 LEU B C 1
ATOM 1927 O O . LEU B 1 59 ? 4.059 -3.982 -21.234 1 94.94 59 LEU B O 1
ATOM 1931 N N . GLY B 1 60 ? 2.193 -3.031 -20.688 1 90.56 60 GLY B N 1
ATOM 1932 C CA . GLY B 1 60 ? 2.703 -1.681 -20.859 1 90.56 60 GLY B CA 1
ATOM 1933 C C . GLY B 1 60 ? 3.232 -1.074 -19.578 1 90.56 60 GLY B C 1
ATOM 1934 O O . GLY B 1 60 ? 3.67 0.079 -19.562 1 90.56 60 GLY B O 1
ATOM 1935 N N . SER B 1 61 ? 3.248 -1.897 -18.547 1 94.75 61 SER B N 1
ATOM 1936 C CA . SER B 1 61 ? 3.627 -1.348 -17.25 1 94.75 61 SER B CA 1
ATOM 1937 C C . SER B 1 61 ? 5.141 -1.212 -17.141 1 94.75 61 SER B C 1
ATOM 1939 O O . SER B 1 61 ? 5.887 -2.088 -17.578 1 94.75 61 SER B O 1
ATOM 1941 N N . GLU B 1 62 ? 5.52 -0.13 -16.438 1 93.56 62 GLU B N 1
ATOM 1942 C CA . GLU B 1 62 ? 6.945 0.09 -16.203 1 93.56 62 GLU B CA 1
ATOM 1943 C C . GLU B 1 62 ? 7.34 -0.302 -14.781 1 93.56 62 GLU B C 1
ATOM 1945 O O . GLU B 1 62 ? 8.523 -0.386 -14.461 1 93.56 62 GLU B O 1
ATOM 1950 N N . ASN B 1 63 ? 6.332 -0.588 -14 1 96.06 63 ASN B N 1
ATOM 1951 C CA . ASN B 1 63 ? 6.656 -0.792 -12.594 1 96.06 63 ASN B CA 1
ATOM 1952 C C . ASN B 1 63 ? 6.184 -2.158 -12.102 1 96.06 63 ASN B C 1
ATOM 1954 O O . ASN B 1 63 ? 5.98 -2.354 -10.898 1 96.06 63 ASN B O 1
ATOM 1958 N N . SER B 1 64 ? 5.91 -3.064 -13.047 1 97.69 64 SER B N 1
ATOM 1959 C CA . SER B 1 64 ? 5.496 -4.414 -12.672 1 97.69 64 SER B CA 1
ATOM 1960 C C . SER B 1 64 ? 5.684 -5.387 -13.828 1 97.69 64 SER B C 1
ATOM 1962 O O . SER B 1 64 ? 5.82 -4.973 -14.984 1 97.69 64 SER B O 1
ATOM 1964 N N . ILE B 1 65 ? 5.758 -6.609 -13.547 1 97.5 65 ILE B N 1
ATOM 1965 C CA . ILE B 1 65 ? 5.758 -7.699 -14.516 1 97.5 65 ILE B CA 1
ATOM 1966 C C . ILE B 1 65 ? 4.719 -8.742 -14.117 1 97.5 65 ILE B C 1
ATOM 1968 O O . ILE B 1 65 ? 4.754 -9.273 -13 1 97.5 65 ILE B O 1
ATOM 1972 N N . LEU B 1 66 ? 3.832 -8.984 -14.984 1 98.31 66 LEU B N 1
ATOM 1973 C CA . LEU B 1 66 ? 2.857 -10.055 -14.789 1 98.31 66 LEU B CA 1
ATOM 1974 C C . LEU B 1 66 ? 3.297 -11.328 -15.5 1 98.31 66 LEU B C 1
ATOM 1976 O O . LEU B 1 66 ? 3.471 -11.336 -16.719 1 98.31 66 LEU B O 1
ATOM 1980 N N . PHE B 1 67 ? 3.432 -12.367 -14.727 1 98.5 67 PHE B N 1
ATOM 1981 C CA . PHE B 1 67 ? 3.84 -13.664 -15.258 1 98.5 67 PHE B CA 1
ATOM 1982 C C . PHE B 1 67 ? 2.66 -14.625 -15.312 1 98.5 67 PHE B C 1
ATOM 1984 O O . PHE B 1 67 ? 1.857 -14.68 -14.375 1 98.5 67 PHE B O 1
ATOM 1991 N N . ALA B 1 68 ? 2.615 -15.328 -16.391 1 98.62 68 ALA B N 1
ATOM 1992 C CA . ALA B 1 68 ? 1.791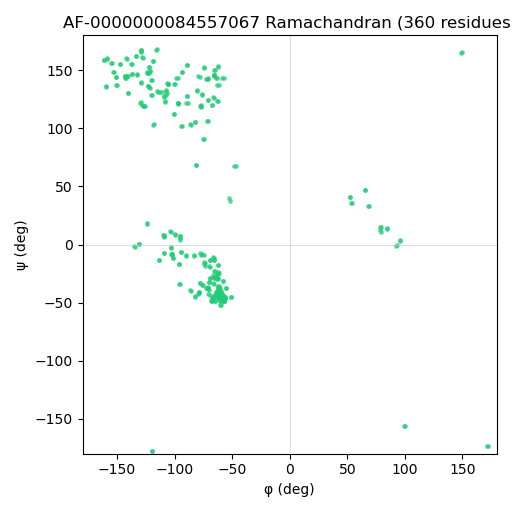 -16.531 -16.438 1 98.62 68 ALA B CA 1
ATOM 1993 C C . ALA B 1 68 ? 2.504 -17.719 -15.789 1 98.62 68 ALA B C 1
ATOM 1995 O O . ALA B 1 68 ? 3.695 -17.938 -16.016 1 98.62 68 ALA B O 1
ATOM 1996 N N . ILE B 1 69 ? 1.789 -18.375 -14.953 1 98.81 69 ILE B N 1
ATOM 1997 C CA . ILE B 1 69 ? 2.277 -19.641 -14.414 1 98.81 69 ILE B CA 1
ATOM 1998 C C . ILE B 1 69 ? 1.854 -20.781 -15.328 1 98.81 69 ILE B C 1
ATOM 2000 O O . ILE B 1 69 ? 0.659 -21.047 -15.5 1 98.81 69 ILE B O 1
ATOM 2004 N N . MET B 1 70 ? 2.824 -21.484 -15.797 1 98.56 70 MET B N 1
ATOM 2005 C CA . MET B 1 70 ? 2.582 -22.578 -16.734 1 98.56 70 MET B CA 1
ATOM 2006 C C . MET B 1 70 ? 3.1 -23.906 -16.188 1 98.56 70 MET B C 1
ATOM 2008 O O . MET B 1 70 ? 4.086 -23.922 -15.445 1 98.56 70 MET B O 1
ATOM 2012 N N . LEU B 1 71 ? 2.418 -24.969 -16.594 1 98 71 LEU B N 1
ATOM 2013 C CA . LEU B 1 71 ? 2.971 -26.297 -16.375 1 98 71 LEU B CA 1
ATOM 2014 C C . LEU B 1 71 ? 3.846 -26.719 -17.547 1 98 71 LEU B C 1
ATOM 2016 O O . LEU B 1 71 ? 3.406 -26.688 -18.703 1 98 71 LEU B O 1
ATOM 2020 N N . GLU B 1 72 ? 4.996 -27.109 -17.25 1 96.5 72 GLU B N 1
ATOM 2021 C CA . GLU B 1 72 ? 5.934 -27.438 -18.312 1 96.5 72 GLU B CA 1
ATOM 2022 C C . GLU B 1 72 ? 5.52 -28.734 -19.031 1 96.5 72 GLU B C 1
ATOM 2024 O O . GLU B 1 72 ? 5.797 -28.906 -20.219 1 96.5 72 GLU B O 1
ATOM 2029 N N . ASP B 1 73 ? 4.918 -29.641 -18.312 1 94.19 73 ASP B N 1
ATOM 2030 C CA . ASP B 1 73 ? 4.59 -30.953 -18.859 1 94.19 73 ASP B CA 1
ATOM 2031 C C . ASP B 1 73 ? 3.643 -30.828 -20.047 1 94.19 73 ASP B C 1
ATOM 2033 O O . ASP B 1 73 ? 3.783 -31.562 -21.031 1 94.19 73 ASP B O 1
ATOM 2037 N N . ASP B 1 74 ? 2.676 -29.875 -20.016 1 94.44 74 ASP B N 1
ATOM 2038 C CA . ASP B 1 74 ? 1.682 -29.812 -21.078 1 94.44 74 ASP B CA 1
ATOM 2039 C C . ASP B 1 74 ? 1.476 -28.375 -21.547 1 94.44 74 ASP B C 1
ATOM 2041 O O . ASP B 1 74 ? 0.64 -28.109 -22.422 1 94.44 74 ASP B O 1
ATOM 2045 N N . GLY B 1 75 ? 2.166 -27.453 -20.953 1 95.38 75 GLY B N 1
ATOM 2046 C CA . GLY B 1 75 ? 2.131 -26.062 -21.406 1 95.38 75 GLY B CA 1
ATOM 2047 C C . GLY B 1 75 ? 0.888 -25.328 -20.953 1 95.38 75 GLY B C 1
ATOM 2048 O O . GLY B 1 75 ? 0.625 -24.203 -21.406 1 95.38 75 GLY B O 1
ATOM 2049 N N . ARG B 1 76 ? 0.169 -25.859 -20 1 96.5 76 ARG B N 1
ATOM 2050 C CA . ARG B 1 76 ? -1.082 -25.25 -19.547 1 96.5 76 ARG B CA 1
ATOM 2051 C C . ARG B 1 76 ? -0.819 -24.031 -18.672 1 96.5 76 ARG B C 1
ATOM 2053 O O . ARG B 1 76 ? 0.043 -24.062 -17.797 1 96.5 76 ARG B O 1
ATOM 2060 N N . HIS B 1 77 ? -1.495 -22.906 -19.031 1 98.44 77 HIS B N 1
ATOM 2061 C CA . HIS B 1 77 ? -1.594 -21.766 -18.141 1 98.44 77 HIS B CA 1
ATOM 2062 C C . HIS B 1 77 ? -2.5 -22.062 -16.953 1 98.44 77 HIS B C 1
ATOM 2064 O O . HIS B 1 77 ? -3.668 -22.422 -17.125 1 98.44 77 HIS B O 1
ATOM 2070 N N . ILE B 1 78 ? -1.995 -21.891 -15.711 1 98.69 78 ILE B N 1
ATOM 2071 C CA . ILE B 1 78 ? -2.801 -22.375 -14.594 1 98.69 78 ILE B CA 1
ATOM 2072 C C . ILE B 1 78 ? -2.916 -21.281 -13.531 1 98.69 78 ILE B C 1
ATOM 2074 O O . ILE B 1 78 ? -3.523 -21.5 -12.484 1 98.69 78 ILE B O 1
ATOM 2078 N N . GLY B 1 79 ? -2.316 -20.109 -13.742 1 98.62 79 GLY B N 1
ATOM 2079 C CA . GLY B 1 79 ? -2.361 -19 -12.789 1 98.62 79 GLY B CA 1
ATOM 2080 C C . GLY B 1 79 ? -1.438 -17.859 -13.164 1 98.62 79 GLY B C 1
ATOM 2081 O O . GLY B 1 79 ? -0.896 -17.828 -14.266 1 98.62 79 GLY B O 1
ATOM 2082 N N . ASN B 1 80 ? -1.318 -16.891 -12.297 1 98.75 80 ASN B N 1
ATOM 2083 C CA . ASN B 1 80 ? -0.44 -15.75 -12.5 1 98.75 80 ASN B CA 1
ATOM 2084 C C . ASN B 1 80 ? 0.318 -15.383 -11.227 1 98.75 80 ASN B C 1
ATOM 2086 O O . ASN B 1 80 ? -0.136 -15.688 -10.125 1 98.75 80 ASN B O 1
ATOM 2090 N N . ILE B 1 81 ? 1.411 -14.758 -11.43 1 98.81 81 ILE B N 1
ATOM 2091 C CA . ILE B 1 81 ? 2.137 -14.102 -10.344 1 98.81 81 ILE B CA 1
ATOM 2092 C C . ILE B 1 81 ? 2.699 -12.773 -10.836 1 98.81 81 ILE B C 1
ATOM 2094 O O . ILE B 1 81 ? 3.281 -12.703 -11.922 1 98.81 81 ILE B O 1
ATOM 2098 N N . LYS B 1 82 ? 2.484 -11.75 -10.117 1 98.69 82 LYS B N 1
ATOM 2099 C CA . LYS B 1 82 ? 2.932 -10.406 -10.469 1 98.69 82 LYS B CA 1
ATOM 2100 C C . LYS B 1 82 ? 4.059 -9.945 -9.555 1 98.69 82 LYS B C 1
ATOM 2102 O O . LYS B 1 82 ? 3.984 -10.117 -8.336 1 98.69 82 LYS B O 1
ATOM 2107 N N . LEU B 1 83 ? 5.141 -9.516 -10.141 1 98.62 83 LEU B N 1
ATOM 2108 C CA . LEU B 1 83 ? 6.176 -8.758 -9.453 1 98.62 83 LEU B CA 1
ATOM 2109 C C . LEU B 1 83 ? 5.953 -7.254 -9.609 1 98.62 83 LEU B C 1
ATOM 2111 O O . LEU B 1 83 ? 6.188 -6.699 -10.688 1 98.62 83 LEU B O 1
ATOM 2115 N N . GLY B 1 84 ? 5.414 -6.668 -8.523 1 98.5 84 GLY B N 1
ATOM 2116 C CA . GLY B 1 84 ? 5.117 -5.246 -8.562 1 98.5 84 GLY B CA 1
ATOM 2117 C C . GLY B 1 84 ? 3.926 -4.863 -7.703 1 98.5 84 GLY B C 1
ATOM 2118 O O . GLY B 1 84 ? 3.158 -5.727 -7.273 1 98.5 84 GLY B O 1
ATOM 2119 N N . PRO B 1 85 ? 3.75 -3.572 -7.418 1 97.81 85 PRO B N 1
ATOM 2120 C CA . PRO B 1 85 ? 4.531 -2.439 -7.914 1 97.81 85 PRO B CA 1
ATOM 2121 C C . PRO B 1 85 ? 5.973 -2.449 -7.41 1 97.81 85 PRO B C 1
ATOM 2123 O O . PRO B 1 85 ? 6.242 -2.932 -6.309 1 97.81 85 PRO B O 1
ATOM 2126 N N . ILE B 1 86 ? 6.836 -1.982 -8.258 1 98.38 86 ILE B N 1
ATOM 2127 C CA . ILE B 1 86 ? 8.258 -1.847 -7.945 1 98.38 86 ILE B CA 1
ATOM 2128 C C . ILE B 1 86 ? 8.555 -0.412 -7.512 1 98.38 86 ILE B C 1
ATOM 2130 O O . ILE B 1 86 ? 8.188 0.54 -8.211 1 98.38 86 ILE B O 1
ATOM 2134 N N . ASN B 1 87 ? 9.07 -0.242 -6.324 1 98.25 87 ASN B N 1
ATOM 2135 C CA . ASN B 1 87 ? 9.602 1.052 -5.91 1 98.25 87 ASN B CA 1
ATOM 2136 C C . ASN B 1 87 ? 11.062 1.219 -6.324 1 98.25 87 ASN B C 1
ATOM 2138 O O . ASN 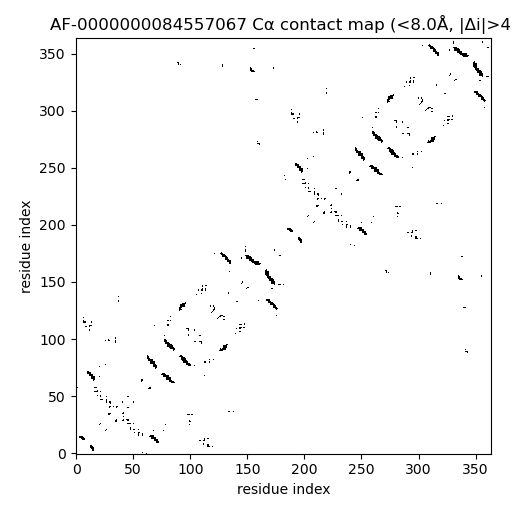B 1 87 ? 11.961 0.661 -5.688 1 98.25 87 ASN B O 1
ATOM 2142 N N . GLU B 1 88 ? 11.273 1.95 -7.316 1 96.38 88 GLU B N 1
ATOM 2143 C CA . GLU B 1 88 ? 12.602 2.072 -7.906 1 96.38 88 GLU B CA 1
ATOM 2144 C C . GLU B 1 88 ? 13.547 2.828 -6.98 1 96.38 88 GLU B C 1
ATOM 2146 O O . GLU B 1 88 ? 14.758 2.611 -7.012 1 96.38 88 GLU B O 1
ATOM 2151 N N . HIS B 1 89 ? 13 3.719 -6.16 1 96.88 89 HIS B N 1
ATOM 2152 C CA . HIS B 1 89 ? 13.844 4.52 -5.277 1 96.88 89 HIS B CA 1
ATOM 2153 C C . HIS B 1 89 ? 14.344 3.697 -4.098 1 96.88 89 HIS B C 1
ATOM 2155 O O . HIS B 1 89 ? 15.477 3.891 -3.635 1 96.88 89 HIS B O 1
ATOM 2161 N N . HIS B 1 90 ? 13.516 2.812 -3.654 1 98.19 90 HIS B N 1
ATOM 2162 C CA . HIS B 1 90 ? 13.859 2.068 -2.447 1 98.19 90 HIS B CA 1
ATOM 2163 C C . HIS B 1 90 ? 14.18 0.612 -2.771 1 98.19 90 HIS B C 1
ATOM 2165 O O . HIS B 1 90 ? 14.484 -0.175 -1.872 1 98.19 90 HIS B O 1
ATOM 2171 N N . HIS B 1 91 ? 13.984 0.153 -4.004 1 98.12 91 HIS B N 1
ATOM 2172 C CA . HIS B 1 91 ? 14.383 -1.147 -4.531 1 98.12 91 HIS B CA 1
ATOM 2173 C C . HIS B 1 91 ? 13.633 -2.277 -3.832 1 98.12 91 HIS B C 1
ATOM 2175 O O . HIS B 1 91 ? 14.242 -3.254 -3.395 1 98.12 91 HIS B O 1
ATOM 2181 N N . TYR B 1 92 ? 12.375 -2.098 -3.719 1 98.75 92 TYR B N 1
ATOM 2182 C CA . TYR B 1 92 ? 11.539 -3.199 -3.246 1 98.75 92 TYR B CA 1
ATOM 2183 C C . TYR B 1 92 ? 10.305 -3.357 -4.117 1 98.75 92 TYR B C 1
ATOM 2185 O O . TYR B 1 92 ? 9.984 -2.482 -4.926 1 98.75 92 TYR B O 1
ATOM 2193 N N . ALA B 1 93 ? 9.641 -4.52 -4.039 1 98.88 93 ALA B N 1
ATOM 2194 C CA . ALA B 1 93 ? 8.43 -4.793 -4.809 1 98.88 93 ALA B CA 1
ATOM 2195 C C . ALA B 1 93 ? 7.484 -5.707 -4.035 1 98.88 93 ALA B C 1
ATOM 2197 O O . ALA B 1 93 ? 7.902 -6.402 -3.109 1 98.88 93 ALA B O 1
ATOM 2198 N N . ASP B 1 94 ? 6.273 -5.598 -4.383 1 98.88 94 ASP B N 1
ATOM 2199 C CA . ASP B 1 94 ? 5.273 -6.562 -3.926 1 98.88 94 ASP B CA 1
ATOM 2200 C C . ASP B 1 94 ? 5.168 -7.738 -4.895 1 98.88 94 ASP B C 1
ATOM 2202 O O . ASP B 1 94 ? 5.508 -7.613 -6.074 1 98.88 94 ASP B O 1
ATOM 2206 N N . ILE B 1 95 ? 4.738 -8.828 -4.344 1 98.88 95 ILE B N 1
ATOM 2207 C CA . ILE B 1 95 ? 4.289 -9.906 -5.223 1 98.88 95 ILE B CA 1
ATOM 2208 C C . ILE B 1 95 ? 2.842 -10.273 -4.895 1 98.88 95 ILE B C 1
ATOM 2210 O O . ILE B 1 95 ? 2.418 -10.172 -3.74 1 98.88 95 ILE B O 1
ATOM 2214 N N . SER B 1 96 ? 2.094 -10.664 -5.848 1 98.69 96 SER B N 1
ATOM 2215 C CA . SER B 1 96 ? 0.733 -11.188 -5.773 1 98.69 96 SER B CA 1
ATOM 2216 C C . SER B 1 96 ? 0.523 -12.336 -6.758 1 98.69 96 SER B C 1
ATOM 2218 O O . SER B 1 96 ? 1.113 -12.344 -7.84 1 98.69 96 SER B O 1
ATOM 2220 N N . TYR B 1 97 ? -0.292 -13.305 -6.344 1 98.62 97 TYR B N 1
ATOM 2221 C CA . TYR B 1 97 ? -0.41 -14.5 -7.176 1 98.62 97 TYR B CA 1
ATOM 2222 C C . TYR B 1 97 ? -1.705 -15.242 -6.879 1 98.62 97 TYR B C 1
ATOM 2224 O O . TYR B 1 97 ? -2.33 -15.031 -5.84 1 98.62 97 TYR B O 1
ATOM 2232 N N . PHE B 1 98 ? -2.088 -16.031 -7.762 1 98.44 98 PHE B N 1
ATOM 2233 C CA . PHE B 1 98 ? -3.146 -17.016 -7.559 1 98.44 98 PHE B CA 1
ATOM 2234 C C . PHE B 1 98 ? -2.967 -18.203 -8.492 1 98.44 98 PHE B C 1
ATOM 2236 O O . PHE B 1 98 ? -2.352 -18.078 -9.547 1 98.44 98 PHE B O 1
ATOM 2243 N N . ILE B 1 99 ? -3.352 -19.328 -8.062 1 98.62 99 ILE B N 1
ATOM 2244 C CA . ILE B 1 99 ? -3.475 -20.516 -8.891 1 98.62 99 ILE B CA 1
ATOM 2245 C C . ILE B 1 99 ? -4.938 -20.734 -9.273 1 98.62 99 ILE B C 1
ATOM 2247 O O . ILE B 1 99 ? -5.773 -21.031 -8.414 1 98.62 99 ILE B O 1
ATOM 2251 N N . GLY B 1 100 ? -5.188 -20.578 -10.516 1 98.5 100 GLY B N 1
ATOM 2252 C CA . GLY B 1 100 ? -6.559 -20.641 -11 1 98.5 100 GLY B CA 1
ATOM 2253 C C . GLY B 1 100 ? -7.07 -22.062 -11.156 1 98.5 100 GLY B C 1
ATOM 2254 O O . GLY B 1 100 ? -8.227 -22.359 -10.836 1 98.5 100 GLY B O 1
ATOM 2255 N N . ASP B 1 101 ? -6.238 -22.922 -11.688 1 97.81 101 ASP B N 1
ATOM 2256 C CA . ASP B 1 101 ? -6.602 -24.328 -11.852 1 97.81 101 ASP B CA 1
ATOM 2257 C C . ASP B 1 101 ? -6.645 -25.047 -10.5 1 97.81 101 ASP B C 1
ATOM 2259 O O . ASP B 1 101 ? -5.605 -25.422 -9.961 1 97.81 101 ASP B O 1
ATOM 2263 N N . LYS B 1 102 ? -7.766 -25.344 -10.008 1 97.62 102 LYS B N 1
ATOM 2264 C CA . LYS B 1 102 ? -7.961 -25.891 -8.664 1 97.62 102 LYS B CA 1
ATOM 2265 C C . LYS B 1 102 ? -7.352 -27.297 -8.547 1 97.62 102 LYS B C 1
ATOM 2267 O O . LYS B 1 102 ? -6.926 -27.703 -7.465 1 97.62 102 LYS B O 1
ATOM 2272 N N . SER B 1 103 ? -7.273 -27.969 -9.648 1 96.88 103 SER B N 1
ATOM 2273 C CA . SER B 1 103 ? -6.688 -29.312 -9.625 1 96.88 103 SER B CA 1
ATOM 2274 C C . SER B 1 103 ? -5.203 -29.266 -9.289 1 96.88 103 SER B C 1
ATOM 2276 O O . SER B 1 103 ? -4.598 -30.281 -8.969 1 96.88 103 SER B O 1
ATOM 2278 N N . MET B 1 104 ? -4.645 -28.078 -9.297 1 97.06 104 MET B N 1
ATOM 2279 C CA . MET B 1 104 ? -3.215 -27.906 -9.047 1 97.06 104 MET B CA 1
ATOM 2280 C C . MET B 1 104 ? -2.967 -27.391 -7.633 1 97.06 104 MET B C 1
ATOM 2282 O O . MET B 1 104 ? -1.816 -27.234 -7.219 1 97.06 104 MET B O 1
ATOM 2286 N N . TRP B 1 105 ? -4 -27.125 -6.859 1 97.44 105 TRP B N 1
ATOM 2287 C CA . TRP B 1 105 ? -3.855 -26.656 -5.484 1 97.44 105 TRP B CA 1
ATOM 2288 C C . TRP B 1 105 ? -3.193 -27.719 -4.617 1 97.44 105 TRP B C 1
ATOM 2290 O O . TRP B 1 105 ? -3.432 -28.922 -4.801 1 97.44 105 TRP B O 1
ATOM 2300 N N . GLY B 1 106 ? -2.385 -27.266 -3.723 1 96.38 106 GLY B N 1
ATOM 2301 C CA . GLY B 1 106 ? -1.771 -28.172 -2.768 1 96.38 106 GLY B CA 1
ATOM 2302 C C . GLY B 1 106 ? -0.603 -28.953 -3.346 1 96.38 106 GLY B C 1
ATOM 2303 O O . GLY B 1 106 ? -0.147 -29.938 -2.752 1 96.38 106 GLY B O 1
ATOM 2304 N N . LYS B 1 107 ? -0.133 -28.578 -4.48 1 96.75 107 LYS B N 1
ATOM 2305 C CA . LYS B 1 107 ? 0.923 -29.328 -5.156 1 96.75 107 LYS B CA 1
ATOM 2306 C C . LYS B 1 107 ? 2.234 -28.547 -5.156 1 96.75 107 LYS B C 1
ATOM 2308 O O . LYS B 1 107 ? 3.146 -28.859 -5.926 1 96.75 107 LYS B O 1
ATOM 2313 N N . GLY B 1 108 ? 2.303 -27.438 -4.438 1 97.88 108 GLY B N 1
ATOM 2314 C CA . GLY B 1 108 ? 3.539 -26.688 -4.281 1 97.88 108 GLY B CA 1
ATOM 2315 C C . GLY B 1 108 ? 3.799 -25.719 -5.426 1 97.88 108 GLY B C 1
ATOM 2316 O O . GLY B 1 108 ? 4.902 -25.188 -5.555 1 97.88 108 GLY B O 1
ATOM 2317 N N . ILE B 1 109 ? 2.797 -25.469 -6.258 1 98.25 109 ILE B N 1
ATOM 2318 C CA . ILE B 1 109 ? 2.965 -24.641 -7.445 1 98.25 109 ILE B CA 1
ATOM 2319 C C . ILE B 1 109 ? 3.244 -23.203 -7.027 1 98.25 109 ILE B C 1
ATOM 2321 O O . ILE B 1 109 ? 4.172 -22.562 -7.539 1 98.25 109 ILE B O 1
ATOM 2325 N N . ALA B 1 110 ? 2.479 -22.672 -6.121 1 98.56 110 ALA B N 1
ATOM 2326 C CA . ALA B 1 110 ? 2.689 -21.312 -5.656 1 98.56 110 ALA B CA 1
ATOM 2327 C C . ALA B 1 110 ? 4.078 -21.141 -5.047 1 98.56 110 ALA B C 1
ATOM 2329 O O . ALA B 1 110 ? 4.754 -20.141 -5.289 1 98.56 110 ALA B O 1
ATOM 2330 N N . THR B 1 111 ? 4.484 -22.125 -4.25 1 98.75 111 THR B N 1
ATOM 2331 C CA . THR B 1 111 ? 5.805 -22.094 -3.637 1 98.75 111 THR B CA 1
ATOM 2332 C C . THR B 1 111 ? 6.895 -21.969 -4.703 1 98.75 111 THR B C 1
ATOM 2334 O O . THR B 1 111 ? 7.797 -21.141 -4.582 1 98.75 111 THR B O 1
ATOM 2337 N N . LYS B 1 112 ? 6.781 -22.75 -5.75 1 98.75 112 LYS B N 1
ATOM 2338 C CA . LYS B 1 112 ? 7.742 -22.719 -6.844 1 98.75 112 LYS B CA 1
ATOM 2339 C C . LYS B 1 112 ? 7.699 -21.391 -7.586 1 98.75 112 LYS B C 1
ATOM 2341 O O . LYS B 1 112 ? 8.742 -20.812 -7.914 1 98.75 112 LYS B O 1
ATOM 2346 N N . ALA B 1 113 ? 6.52 -20.859 -7.887 1 98.81 113 ALA B N 1
ATOM 2347 C CA . ALA B 1 113 ? 6.363 -19.594 -8.594 1 98.81 113 ALA B CA 1
ATOM 2348 C C . ALA B 1 113 ? 6.973 -18.453 -7.797 1 98.81 113 ALA B C 1
ATOM 2350 O O . ALA B 1 113 ? 7.676 -17.594 -8.352 1 98.81 113 ALA B O 1
ATOM 2351 N N . ILE B 1 114 ? 6.711 -18.438 -6.484 1 98.88 114 ILE B N 1
ATOM 2352 C CA . ILE B 1 114 ? 7.254 -17.406 -5.598 1 98.88 114 ILE B CA 1
ATOM 2353 C C . ILE B 1 114 ? 8.781 -17.484 -5.602 1 98.88 114 ILE B C 1
ATOM 2355 O O . ILE B 1 114 ? 9.453 -16.453 -5.703 1 98.88 114 ILE B O 1
ATOM 2359 N N . ASN B 1 115 ? 9.281 -18.672 -5.527 1 98.56 115 ASN B N 1
ATOM 2360 C CA . ASN B 1 115 ? 10.734 -18.859 -5.562 1 98.56 115 ASN B CA 1
ATOM 2361 C C . ASN B 1 115 ? 11.336 -18.266 -6.832 1 98.56 115 ASN B C 1
ATOM 2363 O O . ASN B 1 115 ? 12.32 -17.531 -6.766 1 98.56 115 ASN B O 1
ATOM 2367 N N . LEU B 1 116 ? 10.766 -18.578 -7.93 1 98.5 116 LEU B N 1
ATOM 2368 C CA . LEU B 1 116 ? 11.258 -18.109 -9.219 1 98.5 116 LEU B CA 1
ATOM 2369 C C . LEU B 1 116 ? 11.219 -16.578 -9.305 1 98.5 116 LEU B C 1
ATOM 2371 O O . LEU B 1 116 ? 12.203 -15.953 -9.711 1 98.5 116 LEU B O 1
ATOM 2375 N N . VAL B 1 117 ? 10.133 -15.984 -8.898 1 98.44 117 VAL B N 1
ATOM 2376 C CA . VAL B 1 117 ? 9.961 -14.539 -9.023 1 98.44 117 VAL B CA 1
ATOM 2377 C C . VAL B 1 117 ? 10.883 -13.82 -8.055 1 98.44 117 VAL B C 1
ATOM 2379 O O . VAL B 1 117 ? 11.438 -12.766 -8.375 1 98.44 117 VAL B O 1
ATOM 2382 N N . CYS B 1 118 ? 11.039 -14.359 -6.863 1 98.5 118 CYS B N 1
ATOM 2383 C CA . CYS B 1 118 ? 11.945 -13.766 -5.891 1 98.5 118 CYS B CA 1
ATOM 2384 C C . CYS B 1 118 ? 13.383 -13.812 -6.387 1 98.5 118 CYS B C 1
ATOM 2386 O O . CYS B 1 118 ? 14.117 -12.828 -6.27 1 98.5 118 CYS B O 1
ATOM 2388 N N . GLY B 1 119 ? 13.773 -14.945 -6.934 1 97.88 119 GLY B N 1
ATOM 2389 C CA . GLY B 1 119 ? 15.094 -15.047 -7.523 1 97.88 119 GLY B CA 1
ATOM 2390 C C . GLY B 1 119 ? 15.344 -14.023 -8.617 1 97.88 119 GLY B C 1
ATOM 2391 O O . GLY B 1 119 ? 16.359 -13.336 -8.609 1 97.88 119 GLY B O 1
ATOM 2392 N N . TYR B 1 120 ? 14.414 -13.93 -9.516 1 98 120 TYR B N 1
ATOM 2393 C CA . TYR B 1 120 ? 14.516 -12.961 -10.602 1 98 120 TYR B CA 1
ATOM 2394 C C . TYR B 1 120 ? 14.578 -11.531 -10.055 1 98 120 TYR B C 1
ATOM 2396 O O . TYR B 1 120 ? 15.422 -10.742 -10.469 1 98 120 TYR B O 1
ATOM 2404 N N . GLY B 1 121 ? 13.648 -11.18 -9.125 1 98.19 121 GLY B N 1
ATOM 2405 C CA . GLY B 1 121 ? 13.609 -9.844 -8.547 1 98.19 121 GLY B CA 1
ATOM 2406 C C . GLY B 1 121 ? 14.891 -9.469 -7.832 1 98.19 121 GLY B C 1
ATOM 2407 O O . GLY B 1 121 ? 15.406 -8.359 -8.016 1 98.19 121 GLY B O 1
ATOM 2408 N N . ILE B 1 122 ? 15.43 -10.383 -7.043 1 98 122 ILE B N 1
ATOM 2409 C CA . ILE B 1 122 ? 16.578 -10.086 -6.195 1 98 122 ILE B CA 1
ATOM 2410 C C . ILE B 1 122 ? 17.859 -10.188 -7.012 1 98 122 ILE B C 1
ATOM 2412 O O . ILE B 1 122 ? 18.688 -9.273 -6.996 1 98 122 ILE B O 1
ATOM 2416 N N . SER B 1 123 ? 18.047 -11.188 -7.82 1 96.25 123 SER B N 1
ATOM 2417 C CA . SER B 1 123 ? 19.297 -11.445 -8.508 1 96.25 123 SER B CA 1
ATOM 2418 C C . SER B 1 123 ? 19.391 -10.656 -9.812 1 96.25 123 SER B C 1
ATOM 2420 O O . SER B 1 123 ? 20.453 -10.148 -10.156 1 96.25 123 SER B O 1
ATOM 2422 N N . ASP B 1 124 ? 18.312 -10.57 -10.531 1 95.94 124 ASP B N 1
ATOM 2423 C CA . ASP B 1 124 ? 18.344 -9.961 -11.859 1 95.94 124 ASP B CA 1
ATOM 2424 C C . ASP B 1 124 ? 17.938 -8.492 -11.805 1 95.94 124 ASP B C 1
ATOM 2426 O O . ASP B 1 124 ? 18.5 -7.664 -12.531 1 95.94 124 ASP B O 1
ATOM 2430 N N . MET B 1 125 ? 17.047 -8.141 -10.945 1 96.81 125 MET B N 1
ATOM 2431 C CA . MET B 1 125 ? 16.547 -6.773 -10.898 1 96.81 125 MET B CA 1
ATOM 2432 C C . MET B 1 125 ? 17.172 -6 -9.742 1 96.81 125 MET B C 1
ATOM 2434 O O . MET B 1 125 ? 16.844 -4.832 -9.523 1 96.81 125 MET B O 1
ATOM 2438 N N . ASN B 1 126 ? 17.891 -6.633 -8.898 1 96.94 126 ASN B N 1
ATOM 2439 C CA . ASN B 1 126 ? 18.656 -6.02 -7.809 1 96.94 126 ASN B CA 1
ATOM 2440 C C . ASN B 1 126 ? 17.734 -5.43 -6.746 1 96.94 126 ASN B C 1
ATOM 2442 O O . ASN B 1 126 ? 18.016 -4.355 -6.207 1 96.94 126 ASN B O 1
ATOM 2446 N N . LEU B 1 127 ? 16.641 -6.043 -6.555 1 98.5 127 LEU B N 1
ATOM 2447 C CA . LEU B 1 127 ? 15.781 -5.656 -5.441 1 98.5 127 LEU B CA 1
ATOM 2448 C C . LEU B 1 127 ? 16.391 -6.07 -4.109 1 98.5 127 LEU B C 1
ATOM 2450 O O . LEU B 1 127 ? 16.984 -7.148 -4.004 1 98.5 127 LEU B O 1
ATOM 2454 N N . HIS B 1 128 ? 16.234 -5.262 -3.102 1 98.19 128 HIS B N 1
ATOM 2455 C CA . HIS B 1 128 ? 16.781 -5.602 -1.792 1 98.19 128 HIS B CA 1
ATOM 2456 C C . HIS B 1 128 ? 15.727 -6.242 -0.904 1 98.19 128 HIS B C 1
ATOM 2458 O O . HIS B 1 128 ? 16.047 -6.883 0.099 1 98.19 128 HIS B O 1
ATOM 2464 N N . ARG B 1 129 ? 14.469 -6.047 -1.33 1 98.75 129 ARG B N 1
ATOM 2465 C CA . ARG B 1 129 ? 13.344 -6.492 -0.514 1 98.75 129 ARG B CA 1
ATOM 2466 C C . ARG B 1 129 ? 12.141 -6.852 -1.384 1 98.75 129 ARG B C 1
ATOM 2468 O O . ARG B 1 129 ? 11.852 -6.164 -2.365 1 98.75 129 ARG B O 1
ATOM 2475 N N . ILE B 1 130 ? 11.477 -7.922 -1.104 1 98.94 130 ILE B N 1
ATOM 2476 C CA . ILE B 1 130 ? 10.195 -8.305 -1.697 1 98.94 130 ILE B CA 1
ATOM 2477 C C . ILE B 1 130 ? 9.156 -8.508 -0.598 1 98.94 130 ILE B C 1
ATOM 2479 O O . ILE B 1 130 ? 9.469 -9.047 0.468 1 98.94 130 ILE B O 1
ATOM 2483 N N . GLU B 1 131 ? 7.969 -8.008 -0.812 1 98.94 131 GLU B N 1
ATOM 2484 C CA . GLU B 1 131 ? 6.914 -8.102 0.192 1 98.94 131 GLU B CA 1
ATOM 2485 C C . GLU B 1 131 ? 5.641 -8.695 -0.4 1 98.94 131 GLU B C 1
ATOM 2487 O O . GLU B 1 131 ? 5.492 -8.773 -1.622 1 98.94 131 GLU B O 1
ATOM 2492 N N . ALA B 1 132 ? 4.781 -9.18 0.462 1 98.88 132 ALA B N 1
ATOM 2493 C CA . ALA B 1 132 ? 3.506 -9.766 0.066 1 98.88 132 ALA B CA 1
ATOM 2494 C C . ALA B 1 132 ? 2.482 -9.672 1.195 1 98.88 132 ALA B C 1
ATOM 2496 O O . ALA B 1 132 ? 2.852 -9.539 2.365 1 98.88 132 ALA B O 1
ATOM 2497 N N . GLY B 1 133 ? 1.241 -9.711 0.812 1 98.5 133 GLY B N 1
ATOM 2498 C CA . GLY B 1 133 ? 0.156 -9.734 1.779 1 98.5 133 GLY B CA 1
ATOM 2499 C C . GLY B 1 133 ? -0.751 -10.938 1.633 1 98.5 133 GLY B C 1
ATOM 2500 O O . GLY B 1 133 ? -0.86 -11.516 0.547 1 98.5 133 GLY B O 1
ATOM 2501 N N . THR B 1 134 ? -1.367 -11.328 2.703 1 98.38 134 THR B N 1
ATOM 2502 C CA . THR B 1 134 ? -2.359 -12.391 2.709 1 98.38 134 THR B CA 1
ATOM 2503 C C . THR B 1 134 ? -3.492 -12.078 3.68 1 98.38 134 THR B C 1
ATOM 2505 O O . THR B 1 134 ? -3.26 -11.5 4.746 1 98.38 134 THR B O 1
ATOM 2508 N N . TYR B 1 135 ? -4.684 -12.477 3.25 1 98 135 TYR B N 1
ATOM 2509 C CA . TYR B 1 135 ? -5.727 -12.562 4.27 1 98 135 TYR B CA 1
ATOM 2510 C C . TYR B 1 135 ? -5.363 -13.586 5.336 1 98 135 TYR B C 1
ATOM 2512 O O . TYR B 1 135 ? -4.676 -14.57 5.051 1 98 135 TYR B O 1
ATOM 2520 N N . ALA B 1 136 ? -5.879 -13.391 6.523 1 98 136 ALA B N 1
ATOM 2521 C CA . ALA B 1 136 ? -5.543 -14.258 7.652 1 98 136 ALA B CA 1
ATOM 2522 C C . ALA B 1 136 ? -5.988 -15.688 7.395 1 98 136 ALA B C 1
ATOM 2524 O O . ALA B 1 136 ? -5.379 -16.641 7.898 1 98 136 ALA B O 1
ATOM 2525 N N . LYS B 1 137 ? -6.961 -15.883 6.594 1 96.94 137 LYS B N 1
ATOM 2526 C CA . LYS B 1 137 ? -7.516 -17.219 6.379 1 96.94 137 LYS B CA 1
ATOM 2527 C C . LYS B 1 137 ? -6.879 -17.891 5.168 1 96.94 137 LYS B C 1
ATOM 2529 O O . LYS B 1 137 ? -7.152 -19.062 4.887 1 96.94 137 LYS B O 1
ATOM 2534 N N . ALA B 1 138 ? -6.059 -17.188 4.43 1 96.5 138 ALA B N 1
ATOM 2535 C CA . ALA B 1 138 ? -5.398 -17.75 3.258 1 96.5 138 ALA B CA 1
ATOM 2536 C C . ALA B 1 138 ? -4.168 -18.562 3.66 1 96.5 138 ALA B C 1
ATOM 2538 O O . ALA B 1 138 ? -3.045 -18.234 3.27 1 96.5 138 ALA B O 1
ATOM 2539 N N . ILE B 1 139 ? -4.375 -19.656 4.289 1 97.38 139 ILE B N 1
ATOM 2540 C CA . ILE B 1 139 ? -3.346 -20.453 4.945 1 97.38 139 ILE B CA 1
ATOM 2541 C C . ILE B 1 139 ? -2.363 -20.984 3.902 1 97.38 139 ILE B C 1
ATOM 2543 O O . ILE B 1 139 ? -1.156 -21.047 4.152 1 97.38 139 ILE B O 1
ATOM 2547 N N . GLY B 1 140 ? -2.873 -21.422 2.76 1 97.25 140 GLY B N 1
ATOM 2548 C CA . GLY B 1 140 ? -2.004 -21.891 1.695 1 97.25 140 GLY B CA 1
ATOM 2549 C C . GLY B 1 140 ? -0.973 -20.875 1.264 1 97.25 140 GLY B C 1
ATOM 2550 O O . GLY B 1 140 ? 0.204 -21.188 1.1 1 97.25 140 GLY B O 1
ATOM 2551 N N . SER B 1 141 ? -1.409 -19.641 1.054 1 98.12 141 SER B N 1
ATOM 2552 C CA . SER B 1 141 ? -0.5 -18.562 0.668 1 98.12 141 SER B CA 1
ATOM 2553 C C . SER B 1 141 ? 0.522 -18.297 1.766 1 98.12 141 SER B C 1
ATOM 2555 O O . SER B 1 141 ? 1.7 -18.062 1.48 1 98.12 141 SER B O 1
ATOM 2557 N N . GLN B 1 142 ? 0.084 -18.297 3.004 1 98.56 142 GLN B N 1
ATOM 2558 C CA . GLN B 1 142 ? 0.99 -18.094 4.129 1 98.56 142 GLN B CA 1
ATOM 2559 C C . GLN B 1 142 ? 2.104 -19.141 4.129 1 98.56 142 GLN B C 1
ATOM 2561 O O . GLN B 1 142 ? 3.283 -18.797 4.23 1 98.56 142 GLN B O 1
ATOM 2566 N N . ARG B 1 143 ? 1.726 -20.375 3.963 1 98.56 143 ARG B N 1
ATOM 2567 C CA . ARG B 1 143 ? 2.693 -21.453 3.951 1 98.56 143 ARG B CA 1
ATOM 2568 C C . ARG B 1 143 ? 3.664 -21.312 2.785 1 98.56 143 ARG B C 1
ATOM 2570 O O . ARG B 1 143 ? 4.867 -21.547 2.939 1 98.56 143 ARG B O 1
ATOM 2577 N N . ALA B 1 144 ? 3.162 -20.984 1.623 1 98.75 144 ALA B N 1
ATOM 2578 C CA . ALA B 1 144 ? 4.004 -20.812 0.441 1 98.75 144 ALA B CA 1
ATOM 2579 C C . ALA B 1 144 ? 5.039 -19.719 0.656 1 98.75 144 ALA B C 1
ATOM 2581 O O . ALA B 1 144 ? 6.203 -19.875 0.289 1 98.75 144 ALA B O 1
ATOM 2582 N N . LEU B 1 145 ? 4.637 -18.609 1.245 1 98.81 145 LEU B N 1
ATOM 2583 C CA . LEU B 1 145 ? 5.547 -17.5 1.537 1 98.81 145 LEU B CA 1
ATOM 2584 C C . LEU B 1 145 ? 6.602 -17.922 2.555 1 98.81 145 LEU B C 1
ATOM 2586 O O . LEU B 1 145 ? 7.793 -17.688 2.354 1 98.81 145 LEU B O 1
ATOM 2590 N N . GLU B 1 146 ? 6.129 -18.531 3.609 1 98.69 146 GLU B N 1
ATOM 2591 C CA . GLU B 1 146 ? 7.039 -18.953 4.672 1 98.69 146 GLU B CA 1
ATOM 2592 C C . GLU B 1 146 ? 8.047 -19.969 4.156 1 98.69 146 GLU B C 1
ATOM 2594 O O . GLU B 1 146 ? 9.227 -19.938 4.535 1 98.69 146 GLU B O 1
ATOM 2599 N N . LYS B 1 147 ? 7.633 -20.891 3.326 1 98.38 147 LYS B N 1
ATOM 2600 C CA . LYS B 1 147 ? 8.523 -21.875 2.73 1 98.38 147 LYS B CA 1
ATOM 2601 C C . LYS B 1 147 ? 9.602 -21.203 1.883 1 98.38 147 LYS B C 1
ATOM 2603 O O . LYS B 1 147 ? 10.648 -21.812 1.619 1 98.38 147 LYS B O 1
ATOM 2608 N N . ASN B 1 148 ? 9.344 -20.031 1.403 1 98.44 148 ASN B N 1
ATOM 2609 C CA . ASN B 1 148 ? 10.312 -19.297 0.594 1 98.44 148 ASN B CA 1
ATOM 2610 C C . ASN B 1 148 ? 11.125 -18.312 1.438 1 98.44 148 ASN B C 1
ATOM 2612 O O . ASN B 1 148 ? 11.812 -17.453 0.9 1 98.44 148 ASN B O 1
ATOM 2616 N N . GLY B 1 149 ? 10.969 -18.359 2.746 1 98.5 149 GLY B N 1
ATOM 2617 C CA . GLY B 1 149 ? 11.836 -17.594 3.637 1 98.5 149 GLY B CA 1
ATOM 2618 C C . GLY B 1 149 ? 11.242 -16.266 4.047 1 98.5 149 GLY B C 1
ATOM 2619 O O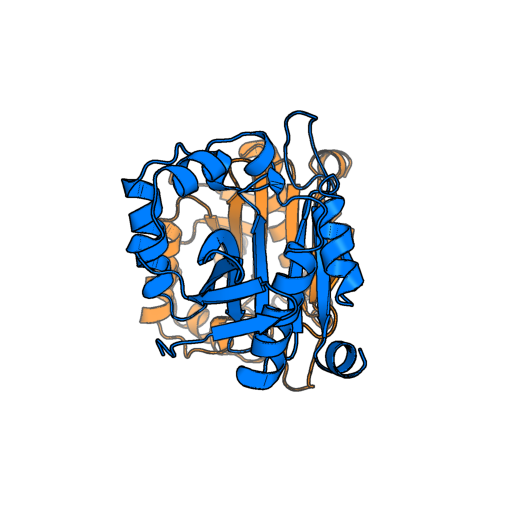 . GLY B 1 149 ? 11.883 -15.492 4.762 1 98.5 149 GLY B O 1
ATOM 2620 N N . PHE B 1 150 ? 10.023 -16 3.613 1 98.88 150 PHE B N 1
ATOM 2621 C CA . PHE B 1 150 ? 9.391 -14.758 4.027 1 98.88 150 PHE B CA 1
ATOM 2622 C C . PHE B 1 150 ? 9.133 -14.758 5.531 1 98.88 150 PHE B C 1
ATOM 2624 O O . PHE B 1 150 ? 8.766 -15.781 6.102 1 98.88 150 PHE B O 1
ATOM 2631 N N . ILE B 1 151 ? 9.258 -13.586 6.125 1 98.75 151 ILE B N 1
ATOM 2632 C CA . ILE B 1 151 ? 8.992 -13.391 7.547 1 98.75 151 ILE B CA 1
ATOM 2633 C C . ILE B 1 151 ? 7.738 -12.539 7.723 1 98.75 151 ILE B C 1
ATOM 2635 O O . ILE B 1 151 ? 7.566 -11.523 7.039 1 98.75 151 ILE B O 1
ATOM 2639 N N . LYS B 1 152 ? 6.848 -13.031 8.586 1 98.81 152 LYS B N 1
ATOM 2640 C CA . LYS B 1 152 ? 5.664 -12.234 8.906 1 98.81 152 LYS B CA 1
ATOM 2641 C C . LYS B 1 152 ? 6.043 -10.977 9.68 1 98.81 152 LYS B C 1
ATOM 2643 O O . LYS B 1 152 ? 6.582 -11.062 10.789 1 98.81 152 LYS B O 1
ATOM 2648 N N . GLU B 1 153 ? 5.715 -9.836 9.117 1 98.88 153 GLU B N 1
ATOM 2649 C CA . GLU B 1 153 ? 6.164 -8.578 9.695 1 98.88 153 GLU B CA 1
ATOM 2650 C C . GLU B 1 153 ? 4.984 -7.77 10.234 1 98.88 153 GLU B C 1
ATOM 2652 O O . GLU B 1 153 ? 5.18 -6.777 10.945 1 98.88 153 GLU B O 1
ATOM 2657 N N . ALA B 1 154 ? 3.754 -8.156 9.875 1 98.75 154 ALA B N 1
ATOM 2658 C CA . ALA B 1 154 ? 2.625 -7.309 10.258 1 98.75 154 ALA B CA 1
ATOM 2659 C C . ALA B 1 154 ? 1.358 -8.141 10.445 1 98.75 154 ALA B C 1
ATOM 2661 O O . ALA B 1 154 ? 1.142 -9.117 9.727 1 98.75 154 ALA B O 1
ATOM 2662 N N . VAL B 1 155 ? 0.603 -7.758 11.359 1 98.81 155 VAL B N 1
ATOM 2663 C CA . VAL B 1 155 ? -0.819 -8.07 11.461 1 98.81 155 VAL B CA 1
ATOM 2664 C C . VAL B 1 155 ? -1.636 -6.781 11.414 1 98.81 155 VAL B C 1
ATOM 2666 O O . VAL B 1 155 ? -1.658 -6.02 12.383 1 98.81 155 VAL B O 1
ATOM 2669 N N . PHE B 1 156 ? -2.238 -6.48 10.328 1 98.88 156 PHE B N 1
ATOM 2670 C CA . PHE B 1 156 ? -3.195 -5.387 10.227 1 98.88 156 PHE B CA 1
ATOM 2671 C C . PHE B 1 156 ? -4.57 -5.82 10.711 1 98.88 156 PHE B C 1
ATOM 2673 O O . PHE B 1 156 ? -5.289 -6.535 10.008 1 98.88 156 PHE B O 1
ATOM 2680 N N . ARG B 1 157 ? -4.887 -5.363 11.859 1 98.75 157 ARG B N 1
ATOM 2681 C CA . ARG B 1 157 ? -6.09 -5.82 12.555 1 98.75 157 ARG B CA 1
ATOM 2682 C C . ARG B 1 157 ? -7.348 -5.387 11.805 1 98.75 157 ARG B C 1
ATOM 2684 O O . ARG B 1 157 ? -7.5 -4.215 11.461 1 98.75 157 ARG B O 1
ATOM 2691 N N . LYS B 1 158 ? -8.234 -6.383 11.508 1 98.75 158 LYS B N 1
ATOM 2692 C CA . LYS B 1 158 ? -9.57 -6.137 10.961 1 98.75 158 LYS B CA 1
ATOM 2693 C C . LYS B 1 158 ? -9.5 -5.246 9.727 1 98.75 158 LYS B C 1
ATOM 2695 O O . LYS B 1 158 ? -10.336 -4.352 9.555 1 98.75 158 LYS B O 1
ATOM 2700 N N . GLN B 1 159 ? -8.57 -5.438 8.883 1 98.69 159 GLN B N 1
ATOM 2701 C CA . GLN B 1 159 ? -8.383 -4.516 7.766 1 98.69 159 GLN B CA 1
ATOM 2702 C C . GLN B 1 159 ? -9.398 -4.773 6.656 1 98.69 159 GLN B C 1
ATOM 2704 O O . GLN B 1 159 ? -9.875 -3.834 6.012 1 98.69 159 GLN B O 1
ATOM 2709 N N . VAL B 1 160 ? -9.797 -6.012 6.469 1 98.31 160 VAL B N 1
ATOM 2710 C CA . VAL B 1 160 ? -10.641 -6.316 5.32 1 98.31 160 VAL B CA 1
ATOM 2711 C C . VAL B 1 160 ? -11.984 -6.875 5.805 1 98.31 160 VAL B C 1
ATOM 2713 O O . VAL B 1 160 ? -12.086 -7.379 6.926 1 98.31 160 VAL B O 1
ATOM 2716 N N . ILE B 1 161 ? -12.938 -6.754 4.934 1 96.69 161 ILE B N 1
ATOM 2717 C CA . ILE B 1 161 ? -14.273 -7.293 5.184 1 96.69 161 ILE B CA 1
ATOM 2718 C C . ILE B 1 161 ? -14.508 -8.508 4.289 1 96.69 161 ILE B C 1
ATOM 2720 O O . ILE B 1 161 ? -14.359 -8.43 3.066 1 96.69 161 ILE B O 1
ATOM 2724 N N . THR B 1 162 ? -14.812 -9.609 4.879 1 94.75 162 THR B N 1
ATOM 2725 C CA . THR B 1 162 ? -15.117 -10.852 4.172 1 94.75 162 THR B CA 1
ATOM 2726 C C . THR B 1 162 ? -16.531 -11.312 4.492 1 94.75 162 THR B C 1
ATOM 2728 O O . THR B 1 162 ? -17.281 -10.617 5.184 1 94.75 162 THR B O 1
ATOM 2731 N N . ASN B 1 163 ? -16.906 -12.453 3.941 1 91.44 163 ASN B N 1
ATOM 2732 C CA . ASN B 1 163 ? -18.234 -13.016 4.234 1 91.44 163 ASN B CA 1
ATOM 2733 C C . ASN B 1 163 ? -18.375 -13.336 5.715 1 91.44 163 ASN B C 1
ATOM 2735 O O . ASN B 1 163 ? -19.5 -13.453 6.215 1 91.44 163 ASN B O 1
ATOM 2739 N N . ASN B 1 164 ? -17.297 -13.43 6.434 1 91.56 164 ASN B N 1
ATOM 2740 C CA . 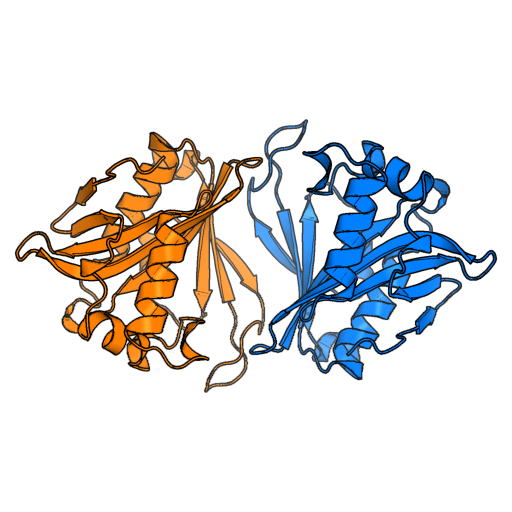ASN B 1 164 ? -17.297 -13.789 7.848 1 91.56 164 ASN B CA 1
ATOM 2741 C C . ASN B 1 164 ? -17.094 -12.562 8.734 1 91.56 164 ASN B C 1
ATOM 2743 O O . ASN B 1 164 ? -16.875 -12.695 9.945 1 91.56 164 ASN B O 1
ATOM 2747 N N . GLY B 1 165 ? -17.188 -11.398 8.109 1 95.25 165 GLY B N 1
ATOM 2748 C CA . GLY B 1 165 ? -16.922 -10.18 8.875 1 95.25 165 GLY B CA 1
ATOM 2749 C C . GLY B 1 165 ? -15.523 -9.641 8.664 1 95.25 165 GLY B C 1
ATOM 2750 O O . GLY B 1 165 ? -14.906 -9.867 7.625 1 95.25 165 GLY B O 1
ATOM 2751 N N . TYR B 1 166 ? -15.062 -8.891 9.641 1 97.31 166 TYR B N 1
ATOM 2752 C CA . TYR B 1 166 ? -13.734 -8.305 9.547 1 97.31 166 TYR B CA 1
ATOM 2753 C C . TYR B 1 166 ? -12.656 -9.375 9.719 1 97.31 166 TYR B C 1
ATOM 2755 O O . TYR B 1 166 ? -12.797 -10.281 10.539 1 97.31 166 TYR B O 1
ATOM 2763 N N . GLU B 1 167 ? -11.617 -9.211 8.953 1 98.12 167 GLU B N 1
ATOM 2764 C CA . GLU B 1 167 ? -10.492 -10.148 8.984 1 98.12 167 GLU B CA 1
ATOM 2765 C C . GLU B 1 167 ? -9.156 -9.406 8.961 1 98.12 167 GLU B C 1
ATOM 2767 O O . GLU B 1 167 ? -9.039 -8.352 8.336 1 98.12 167 GLU B O 1
ATOM 2772 N N . ASP B 1 168 ? -8.203 -10 9.641 1 98.75 168 ASP B N 1
ATOM 2773 C CA . ASP B 1 168 ? -6.852 -9.445 9.641 1 98.75 168 ASP B CA 1
ATOM 2774 C C . ASP B 1 168 ? -6.148 -9.703 8.312 1 98.75 168 ASP B C 1
ATOM 2776 O O . ASP B 1 168 ? -6.496 -10.641 7.594 1 98.75 168 ASP B O 1
ATOM 2780 N N . VAL B 1 169 ? -5.238 -8.844 7.996 1 98.81 169 VAL B N 1
ATOM 2781 C CA . VAL B 1 169 ? -4.316 -9.031 6.879 1 98.81 169 VAL B CA 1
ATOM 2782 C C . VAL B 1 169 ? -2.887 -9.148 7.402 1 98.81 169 VAL B C 1
ATOM 2784 O O . VAL B 1 169 ? -2.475 -8.383 8.273 1 98.81 169 VAL B O 1
ATOM 2787 N N . TYR B 1 170 ? -2.193 -10.117 6.938 1 98.88 170 TYR B N 1
ATOM 2788 C CA . TYR B 1 170 ? -0.788 -10.312 7.27 1 98.88 170 TYR B CA 1
ATOM 2789 C C . TYR B 1 170 ? 0.116 -9.766 6.172 1 98.88 170 TYR B C 1
ATOM 2791 O O . TYR B 1 170 ? -0.221 -9.836 4.988 1 98.88 170 TYR B O 1
ATOM 2799 N N . ARG B 1 171 ? 1.222 -9.211 6.578 1 98.88 171 ARG B N 1
ATOM 2800 C CA . ARG B 1 171 ? 2.248 -8.797 5.629 1 98.88 171 ARG B CA 1
ATOM 2801 C C . ARG B 1 171 ? 3.566 -9.516 5.902 1 98.88 171 ARG B C 1
ATOM 2803 O O . ARG B 1 171 ? 3.949 -9.703 7.059 1 98.88 171 ARG B O 1
ATOM 2810 N N . TYR B 1 172 ? 4.188 -9.844 4.816 1 98.94 172 TYR B N 1
ATOM 2811 C CA . TYR B 1 172 ? 5.449 -10.578 4.844 1 98.94 172 TYR B CA 1
ATOM 2812 C C . TYR B 1 172 ? 6.535 -9.82 4.094 1 98.94 172 TYR B C 1
ATOM 2814 O O . TYR B 1 172 ? 6.246 -9.078 3.152 1 98.94 172 TYR B O 1
ATOM 2822 N N . GLY B 1 173 ? 7.75 -9.977 4.559 1 98.88 173 GLY B N 1
ATOM 2823 C CA . GLY B 1 173 ? 8.906 -9.422 3.875 1 98.88 173 GLY B CA 1
ATOM 2824 C C . GLY B 1 173 ? 10.047 -10.414 3.717 1 98.88 173 GLY B C 1
ATOM 2825 O O . GLY B 1 173 ? 10.25 -11.273 4.578 1 98.88 173 GLY B O 1
ATOM 2826 N N . LEU B 1 174 ? 10.758 -10.312 2.652 1 98.88 174 LEU B N 1
ATOM 2827 C CA . LEU B 1 174 ? 11.977 -11.062 2.346 1 98.88 174 LEU B CA 1
ATOM 2828 C C . LEU B 1 174 ? 13.102 -10.125 1.938 1 98.88 174 LEU B C 1
ATOM 2830 O O . LEU B 1 174 ? 12.984 -9.398 0.95 1 98.88 174 LEU B O 1
ATOM 2834 N N . LEU B 1 175 ? 14.18 -10.172 2.703 1 98.69 175 LEU B N 1
ATOM 2835 C CA . LEU B 1 175 ? 15.336 -9.344 2.396 1 98.69 175 LEU B CA 1
ATOM 2836 C C . LEU B 1 175 ? 16.344 -10.117 1.545 1 98.69 175 LEU B C 1
ATOM 2838 O O . LEU B 1 175 ? 16.484 -11.328 1.694 1 98.69 175 LEU B O 1
ATOM 2842 N N . MET B 1 176 ? 17.016 -9.359 0.721 1 97.19 176 MET B N 1
ATOM 2843 C CA . MET B 1 176 ? 18.016 -9.938 -0.172 1 97.19 176 MET B CA 1
ATOM 2844 C C . MET B 1 176 ? 18.984 -10.812 0.603 1 97.19 176 MET B C 1
ATOM 2846 O O . MET B 1 176 ? 19.328 -11.914 0.162 1 97.19 176 MET B O 1
ATOM 2850 N N . ASP B 1 177 ? 19.469 -10.336 1.746 1 96.25 177 ASP B N 1
ATOM 2851 C CA . ASP B 1 177 ? 20.453 -11.078 2.525 1 96.25 177 ASP B CA 1
ATOM 2852 C C . ASP B 1 177 ? 19.859 -12.367 3.076 1 96.25 177 ASP B C 1
ATOM 2854 O O . ASP B 1 177 ? 20.562 -13.367 3.236 1 96.25 177 ASP B O 1
ATOM 2858 N N . GLU B 1 178 ? 18.625 -12.398 3.41 1 96.19 178 GLU B N 1
ATOM 2859 C CA . GLU B 1 178 ? 17.922 -13.602 3.867 1 96.19 178 GLU B CA 1
ATOM 2860 C C . GLU B 1 178 ? 17.75 -14.602 2.727 1 96.19 178 GLU B C 1
ATOM 2862 O O . GLU B 1 178 ? 17.922 -15.805 2.914 1 96.19 178 GLU B O 1
ATOM 2867 N N . TYR B 1 179 ? 17.375 -14.047 1.585 1 94.62 179 TYR B N 1
ATOM 2868 C CA . TYR B 1 179 ? 17.188 -14.875 0.397 1 94.62 179 TYR B CA 1
ATOM 2869 C C . TYR B 1 179 ? 18.469 -15.586 0.019 1 94.62 179 TYR B C 1
ATOM 2871 O O . TYR B 1 179 ? 18.453 -16.766 -0.341 1 94.62 179 TYR B O 1
ATOM 2879 N N . LYS B 1 180 ? 19.594 -14.922 0.099 1 92.38 180 LYS B N 1
ATOM 2880 C CA . LYS B 1 180 ? 20.875 -15.469 -0.3 1 92.38 180 LYS B CA 1
ATOM 2881 C C . LYS B 1 180 ? 21.328 -16.578 0.657 1 92.38 180 LYS B C 1
ATOM 2883 O O . LYS B 1 180 ? 22.172 -17.391 0.308 1 92.38 180 LYS B O 1
ATOM 2888 N N . ARG B 1 181 ? 20.75 -16.578 1.827 1 90 181 ARG B N 1
ATOM 2889 C CA . ARG B 1 181 ? 21.141 -17.578 2.822 1 90 181 ARG B CA 1
ATOM 2890 C C . ARG B 1 181 ? 20.281 -18.828 2.699 1 90 181 ARG B C 1
ATOM 2892 O O . ARG B 1 181 ? 20.547 -19.828 3.357 1 90 181 ARG B O 1
ATOM 2899 N N . LEU B 1 182 ? 19.312 -18.766 1.954 1 84.81 182 LEU B N 1
ATOM 2900 C CA . LEU B 1 182 ? 18.438 -19.922 1.779 1 84.81 182 LEU B CA 1
ATOM 2901 C C . LEU B 1 182 ? 19.109 -20.984 0.904 1 84.81 182 LEU B C 1
ATOM 2903 O O . LEU B 1 182 ? 19.891 -20.656 0.013 1 84.81 182 LEU B O 1
#